Protein AF-A0A952LRN5-F1 (afdb_monomer_lite)

pLDDT: mean 82.98, std 15.27, range [41.19, 97.88]

Structure (mmCIF, N/CA/C/O backbone):
data_AF-A0A952LRN5-F1
#
_entry.id   AF-A0A952LRN5-F1
#
loop_
_atom_site.group_PDB
_atom_site.id
_atom_site.type_symbol
_atom_site.label_atom_id
_atom_site.label_alt_id
_atom_site.label_comp_id
_atom_site.label_asym_id
_atom_site.label_entity_id
_atom_site.label_seq_id
_atom_site.pdbx_PDB_ins_code
_atom_site.Cartn_x
_atom_site.Cartn_y
_atom_site.Cartn_z
_atom_site.occupancy
_atom_site.B_iso_or_equiv
_atom_site.auth_seq_id
_atom_site.auth_comp_id
_atom_site.auth_asym_id
_atom_site.auth_atom_id
_atom_site.pdbx_PDB_model_num
ATOM 1 N N . MET A 1 1 ? 15.613 3.495 7.295 1.00 56.62 1 MET A N 1
ATOM 2 C CA . MET A 1 1 ? 14.783 2.291 7.543 1.00 56.62 1 MET A CA 1
ATOM 3 C C . MET A 1 1 ? 15.255 1.238 6.560 1.00 56.62 1 MET A C 1
ATOM 5 O O . MET A 1 1 ? 15.095 1.467 5.373 1.00 56.62 1 MET A O 1
ATOM 9 N N . LYS A 1 2 ? 15.948 0.187 7.017 1.00 63.69 2 LYS A N 1
ATOM 10 C CA . LYS A 1 2 ? 16.528 -0.830 6.124 1.00 63.69 2 LYS A CA 1
ATOM 11 C C . LYS A 1 2 ? 15.509 -1.944 5.903 1.00 63.69 2 LYS A C 1
ATOM 13 O O . LYS A 1 2 ? 14.940 -2.430 6.879 1.00 63.69 2 LYS A O 1
ATOM 18 N N . PHE A 1 3 ? 15.281 -2.319 4.648 1.00 73.25 3 PHE A N 1
ATOM 19 C CA . PHE A 1 3 ? 14.396 -3.425 4.307 1.00 73.25 3 PHE A CA 1
ATOM 20 C C . PHE A 1 3 ? 15.153 -4.748 4.441 1.00 73.25 3 PHE A C 1
ATOM 22 O O . PHE A 1 3 ? 16.243 -4.929 3.905 1.00 73.25 3 PHE A O 1
ATOM 29 N N . ASP A 1 4 ? 14.605 -5.642 5.252 1.00 77.19 4 ASP A N 1
ATOM 30 C CA . ASP A 1 4 ? 15.291 -6.803 5.814 1.00 77.19 4 ASP A CA 1
ATOM 31 C C . ASP A 1 4 ? 14.814 -8.130 5.213 1.00 77.19 4 ASP A C 1
ATOM 33 O O . ASP A 1 4 ? 15.460 -9.162 5.403 1.00 77.19 4 ASP A O 1
ATOM 37 N N . ARG A 1 5 ? 13.723 -8.121 4.437 1.00 83.81 5 ARG A N 1
ATOM 38 C CA . ARG A 1 5 ? 13.218 -9.309 3.733 1.00 83.81 5 ARG A CA 1
ATOM 39 C C . ARG A 1 5 ? 12.916 -9.017 2.273 1.00 83.81 5 ARG A C 1
ATOM 41 O O . ARG A 1 5 ? 12.463 -7.931 1.928 1.00 83.81 5 ARG A O 1
ATOM 48 N N . TYR A 1 6 ? 13.141 -10.027 1.440 1.00 86.88 6 TYR A N 1
ATOM 49 C CA . TYR A 1 6 ? 12.903 -9.998 0.003 1.00 86.88 6 TYR A CA 1
ATOM 50 C C . TYR A 1 6 ? 12.176 -11.265 -0.437 1.00 86.88 6 TYR A C 1
ATOM 52 O O . TYR A 1 6 ? 12.443 -12.355 0.076 1.00 86.88 6 TYR A O 1
ATOM 60 N N . SER A 1 7 ? 11.272 -11.139 -1.401 1.00 87.06 7 SER A N 1
ATOM 61 C CA . SER A 1 7 ? 10.602 -12.262 -2.053 1.00 87.06 7 SER A CA 1
ATOM 62 C C . SER A 1 7 ? 10.310 -11.938 -3.517 1.00 87.06 7 SER A C 1
ATOM 64 O O . SER A 1 7 ? 9.938 -10.815 -3.847 1.00 87.06 7 SER A O 1
ATOM 66 N N . TRP A 1 8 ? 10.448 -12.937 -4.388 1.00 86.81 8 TRP A N 1
ATOM 67 C CA . TRP A 1 8 ? 9.950 -12.902 -5.763 1.00 86.81 8 TRP A CA 1
ATOM 68 C C . TRP A 1 8 ? 8.641 -13.686 -5.840 1.00 86.81 8 TRP A C 1
ATOM 70 O O . TRP A 1 8 ? 8.566 -14.802 -5.320 1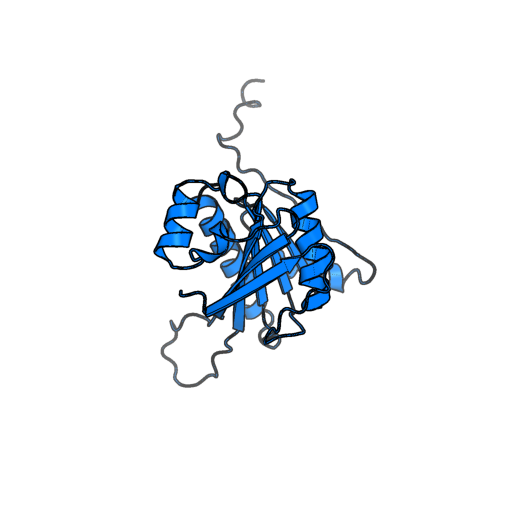.00 86.81 8 TRP A O 1
ATOM 80 N N . ILE A 1 9 ? 7.614 -13.119 -6.475 1.00 86.12 9 ILE A N 1
ATOM 81 C CA . ILE A 1 9 ? 6.297 -13.751 -6.596 1.00 86.12 9 ILE A CA 1
ATOM 82 C C . ILE A 1 9 ? 5.893 -13.780 -8.061 1.00 86.12 9 ILE A C 1
ATOM 84 O O . ILE A 1 9 ? 5.653 -12.738 -8.665 1.00 86.12 9 ILE A O 1
ATOM 88 N N . ASP A 1 10 ? 5.764 -14.983 -8.611 1.00 84.75 10 ASP A N 1
ATOM 89 C CA . ASP A 1 10 ? 5.237 -15.182 -9.957 1.00 84.75 10 ASP A CA 1
ATOM 90 C C . ASP A 1 10 ? 3.698 -15.114 -9.975 1.00 84.75 10 ASP A C 1
ATOM 92 O O . ASP A 1 10 ? 3.020 -15.542 -9.033 1.00 84.75 10 ASP A O 1
ATOM 96 N N . SER A 1 11 ? 3.133 -14.602 -11.068 1.00 78.56 11 SER A N 1
ATOM 97 C CA . SER A 1 11 ? 1.684 -14.488 -11.284 1.00 78.56 11 SER A CA 1
ATOM 98 C C . SER A 1 11 ? 0.952 -15.830 -11.198 1.00 78.56 11 SER A C 1
ATOM 100 O O . SER A 1 11 ? -0.188 -15.883 -10.727 1.00 78.56 11 SER A O 1
ATOM 102 N N . THR A 1 12 ? 1.614 -16.922 -11.572 1.00 76.56 12 THR A N 1
ATOM 103 C CA . THR A 1 12 ? 1.071 -18.287 -11.591 1.00 76.56 12 THR A CA 1
ATOM 104 C C . THR A 1 12 ? 1.269 -19.030 -10.270 1.00 76.56 12 THR A C 1
ATOM 106 O O . THR A 1 12 ? 0.471 -19.896 -9.916 1.00 76.56 12 THR A O 1
ATOM 109 N N . SER A 1 13 ? 2.275 -18.643 -9.485 1.00 67.81 13 SER A N 1
ATOM 110 C CA . SER A 1 13 ? 2.591 -19.281 -8.205 1.00 67.81 13 SER A CA 1
ATOM 111 C C . SER A 1 13 ? 1.606 -18.887 -7.101 1.00 67.81 13 SER A C 1
ATOM 113 O O . SER A 1 13 ? 1.091 -17.761 -7.060 1.00 67.81 13 SER A O 1
ATOM 115 N N . GLN A 1 14 ? 1.355 -19.796 -6.153 1.00 61.78 14 GLN A N 1
ATOM 116 C CA . GLN A 1 14 ? 0.736 -19.408 -4.884 1.00 61.78 14 GLN A CA 1
ATOM 117 C C . GLN A 1 14 ? 1.668 -18.453 -4.127 1.00 61.78 14 GLN A C 1
ATOM 119 O O . GLN A 1 14 ? 2.884 -18.633 -4.088 1.00 61.78 14 GLN A O 1
ATOM 124 N N . CYS A 1 15 ? 1.078 -17.412 -3.542 1.00 60.91 15 CYS A N 1
ATOM 125 C CA . CYS A 1 15 ? 1.785 -16.365 -2.813 1.00 60.91 15 CYS A CA 1
ATOM 126 C C . CYS A 1 15 ? 2.259 -16.893 -1.446 1.00 60.91 15 CYS A C 1
ATOM 128 O O . CYS A 1 15 ? 1.620 -16.657 -0.422 1.00 60.91 15 CYS A O 1
ATOM 130 N N . ASN A 1 16 ? 3.374 -17.624 -1.428 1.00 56.06 16 ASN A N 1
ATOM 131 C CA . ASN A 1 16 ? 3.986 -18.165 -0.211 1.00 56.06 16 ASN A CA 1
ATOM 132 C C . ASN A 1 16 ? 4.980 -17.173 0.403 1.00 56.06 16 ASN A C 1
ATOM 134 O O . ASN A 1 16 ? 6.129 -17.522 0.672 1.00 56.06 16 ASN A O 1
ATOM 138 N N . ILE A 1 17 ? 4.565 -15.923 0.625 1.00 61.47 17 ILE A N 1
ATOM 139 C CA . ILE A 1 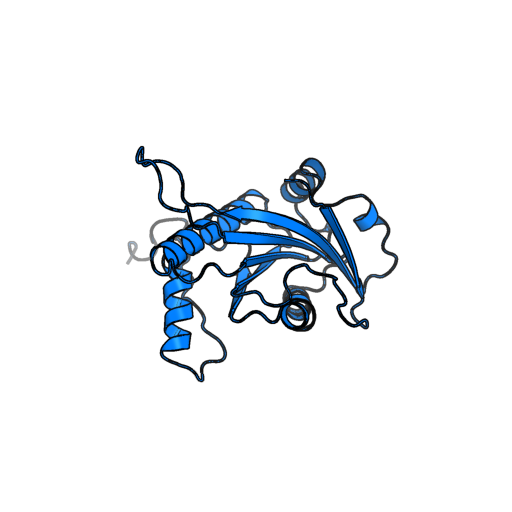17 ? 5.411 -15.009 1.394 1.00 61.47 17 ILE A CA 1
ATOM 140 C C . ILE A 1 17 ? 5.336 -15.449 2.859 1.00 61.47 17 ILE A C 1
ATOM 142 O O . ILE A 1 17 ? 4.282 -15.375 3.494 1.00 61.47 17 ILE A O 1
ATOM 146 N N . SER A 1 18 ? 6.448 -15.938 3.406 1.00 51.75 18 SER A N 1
ATOM 147 C CA . SER A 1 18 ? 6.560 -16.326 4.813 1.00 51.75 18 SER A CA 1
ATOM 148 C C . SER A 1 18 ? 6.544 -15.075 5.695 1.00 51.75 18 SER A C 1
ATOM 150 O O . SER A 1 18 ? 7.594 -14.531 6.058 1.00 51.75 18 SER A O 1
ATOM 152 N N . LEU A 1 19 ? 5.348 -14.565 5.993 1.00 53.09 19 LEU A N 1
ATOM 153 C CA . LEU A 1 19 ? 5.196 -13.298 6.700 1.00 53.09 19 LEU A CA 1
ATOM 154 C C . LEU A 1 19 ? 4.863 -13.483 8.172 1.00 53.09 19 LEU A C 1
ATOM 156 O O . LEU A 1 19 ? 4.106 -14.386 8.522 1.00 53.09 19 LEU A O 1
ATOM 160 N N . PRO A 1 20 ? 5.413 -12.623 9.051 1.00 53.62 20 PRO A N 1
ATOM 161 C CA . PRO A 1 20 ? 5.241 -12.757 10.494 1.00 53.62 20 PRO A CA 1
ATOM 162 C C . PRO A 1 20 ? 3.793 -12.509 10.942 1.00 53.62 20 PRO A C 1
ATOM 164 O O . PRO A 1 20 ? 3.456 -12.806 12.081 1.00 53.62 20 PRO A O 1
ATOM 167 N N . VAL A 1 21 ? 2.932 -11.984 10.061 1.00 57.06 21 VAL A N 1
ATOM 168 C CA . VAL A 1 21 ? 1.529 -11.685 10.351 1.00 57.06 21 VAL A CA 1
ATOM 169 C C . VAL A 1 21 ? 0.648 -12.195 9.210 1.00 57.06 21 VAL A C 1
ATOM 171 O O . VAL A 1 21 ? 0.627 -11.622 8.118 1.00 57.06 21 VAL A O 1
ATOM 174 N N . ARG A 1 22 ? -0.093 -13.274 9.482 1.00 59.34 22 ARG A N 1
ATOM 175 C CA . ARG A 1 22 ? -1.090 -13.857 8.566 1.00 59.34 22 ARG A CA 1
ATOM 176 C C . ARG A 1 22 ? -2.416 -13.089 8.536 1.00 59.34 22 ARG A C 1
ATOM 178 O O . ARG A 1 22 ? -3.225 -13.343 7.657 1.00 59.34 22 ARG A O 1
ATOM 185 N N . THR A 1 23 ? -2.639 -12.182 9.489 1.00 69.56 23 THR A N 1
ATOM 186 C CA . THR A 1 23 ? -3.893 -11.431 9.644 1.00 69.56 23 THR A CA 1
ATOM 187 C C . THR A 1 23 ? -3.606 -9.966 9.973 1.00 69.56 23 THR A C 1
ATOM 189 O O . THR A 1 23 ? -3.220 -9.646 11.100 1.00 69.56 23 THR A O 1
ATOM 192 N N . ALA A 1 24 ? -3.772 -9.075 8.998 1.00 67.88 24 ALA A N 1
ATOM 193 C CA . ALA A 1 24 ? -3.730 -7.626 9.219 1.00 67.88 24 ALA A CA 1
ATOM 194 C C . ALA A 1 24 ? -5.141 -7.070 9.473 1.00 67.88 24 ALA A C 1
ATOM 196 O O . ALA A 1 24 ? -6.130 -7.604 8.980 1.00 67.88 24 ALA A O 1
ATOM 197 N N . ALA A 1 25 ? -5.266 -5.970 10.214 1.00 84.19 25 ALA A N 1
ATOM 198 C CA . ALA A 1 25 ? -6.563 -5.290 10.317 1.00 84.19 25 ALA A CA 1
ATOM 199 C C . ALA A 1 25 ? -6.869 -4.480 9.068 1.00 84.19 25 ALA A C 1
ATOM 201 O O . ALA A 1 25 ? -7.975 -4.513 8.534 1.00 84.19 25 ALA A O 1
ATOM 202 N N . MET A 1 26 ? -5.860 -3.734 8.633 1.00 92.69 26 MET A N 1
ATOM 203 C CA . MET A 1 26 ? -5.954 -2.805 7.527 1.00 92.69 26 MET A CA 1
ATOM 204 C C . MET A 1 26 ? -4.737 -2.973 6.644 1.00 92.69 26 MET A C 1
ATOM 206 O O . MET A 1 26 ? -3.610 -3.141 7.127 1.00 92.69 26 MET A O 1
ATOM 210 N N . MET A 1 27 ? -4.984 -2.889 5.349 1.00 95.38 27 MET A N 1
ATOM 211 C CA . MET A 1 27 ? -3.959 -2.987 4.336 1.00 95.38 27 MET A CA 1
ATOM 212 C C . MET A 1 27 ? -4.175 -1.895 3.297 1.00 95.38 27 MET A C 1
ATOM 214 O O . MET A 1 27 ? -5.283 -1.730 2.794 1.00 95.38 27 MET A O 1
ATOM 218 N N . PHE A 1 28 ? -3.127 -1.138 3.002 1.00 97.50 28 PHE A N 1
ATOM 219 C CA . PHE A 1 28 ? -3.168 -0.011 2.077 1.00 97.50 28 PHE A CA 1
ATOM 220 C C . PHE A 1 28 ? -2.464 -0.392 0.780 1.00 97.50 28 PHE A C 1
ATOM 222 O O . PHE A 1 28 ? -1.318 -0.826 0.818 1.00 97.50 28 PHE A O 1
ATOM 229 N N . CYS A 1 29 ? -3.138 -0.216 -0.349 1.00 97.88 29 CYS A N 1
ATOM 230 C CA . CYS A 1 29 ? -2.585 -0.291 -1.691 1.00 97.88 29 CYS A CA 1
ATOM 231 C C . CYS A 1 29 ? -2.289 1.128 -2.162 1.00 97.88 29 CYS A C 1
ATOM 233 O O . CYS A 1 29 ? -3.218 1.871 -2.476 1.00 97.88 29 CYS A O 1
ATOM 235 N N . ILE A 1 30 ? -1.011 1.489 -2.208 1.00 97.88 30 ILE A N 1
ATOM 236 C CA . ILE A 1 30 ? -0.539 2.778 -2.706 1.00 97.88 30 ILE A CA 1
ATOM 237 C C . ILE A 1 30 ? 0.089 2.533 -4.071 1.00 97.88 30 ILE A C 1
ATOM 239 O O . ILE A 1 30 ? 1.151 1.920 -4.155 1.00 97.88 30 ILE A O 1
ATOM 243 N N . THR A 1 31 ? -0.574 2.952 -5.147 1.00 95.88 31 THR A N 1
ATOM 244 C CA . THR A 1 31 ? -0.036 2.778 -6.504 1.00 95.88 31 THR A CA 1
ATOM 245 C C . THR A 1 31 ? 0.877 3.940 -6.867 1.00 95.88 31 THR A C 1
ATOM 247 O O . THR A 1 31 ? 0.501 5.098 -6.680 1.00 95.88 31 THR A O 1
ATOM 250 N N . LEU A 1 32 ? 2.056 3.622 -7.394 1.00 95.56 32 LEU A N 1
ATOM 251 C CA . LEU A 1 32 ? 3.092 4.570 -7.785 1.00 95.56 32 LEU A CA 1
ATOM 252 C C . LEU A 1 32 ? 3.590 4.218 -9.188 1.00 95.56 32 LEU A C 1
ATOM 254 O O . LEU A 1 32 ? 3.956 3.071 -9.442 1.00 95.56 32 LEU A O 1
ATOM 258 N N . TYR A 1 33 ? 3.620 5.188 -10.092 1.00 93.88 33 TYR A N 1
ATOM 259 C CA . TYR A 1 33 ? 4.083 5.017 -11.465 1.00 93.88 33 TYR A CA 1
ATOM 260 C C . TYR A 1 33 ? 5.199 6.000 -11.808 1.00 93.88 33 TYR A C 1
ATOM 262 O O . TYR A 1 33 ? 6.343 5.586 -11.963 1.00 93.88 33 TYR A O 1
ATOM 270 N N . SER A 1 34 ? 4.872 7.286 -11.902 1.00 95.19 34 SER A N 1
ATOM 271 C CA . SER A 1 34 ? 5.797 8.351 -12.308 1.00 95.19 34 SER A CA 1
ATOM 272 C C . SER A 1 34 ? 5.716 9.577 -11.399 1.00 95.19 34 SER A C 1
ATOM 274 O O . SER A 1 34 ? 6.302 10.610 -11.706 1.00 95.19 34 SER A O 1
ATOM 276 N N . GLU A 1 35 ? 4.946 9.493 -10.315 1.00 96.06 35 GLU A N 1
ATOM 277 C CA . GLU A 1 35 ? 4.808 10.546 -9.322 1.00 96.06 35 GLU A CA 1
ATOM 278 C C . GLU A 1 35 ? 6.113 10.744 -8.544 1.00 96.06 35 GLU A C 1
ATOM 280 O O . GLU A 1 35 ? 6.906 9.819 -8.357 1.00 96.06 35 GLU A O 1
ATOM 285 N N . GLU A 1 36 ? 6.315 11.966 -8.055 1.00 95.75 36 GLU A N 1
ATOM 286 C CA . GLU A 1 36 ? 7.505 12.320 -7.291 1.00 95.75 36 GLU A CA 1
ATOM 287 C C . GLU A 1 36 ? 7.450 11.812 -5.847 1.00 95.75 36 GLU A C 1
ATOM 289 O O . GLU A 1 36 ? 6.382 11.650 -5.244 1.00 95.75 36 GLU A O 1
ATOM 294 N N . TYR A 1 37 ? 8.629 11.638 -5.242 1.00 94.44 37 TYR A N 1
ATOM 295 C CA . TYR A 1 37 ? 8.749 11.218 -3.847 1.00 94.44 37 TYR A CA 1
ATOM 296 C C . TYR A 1 37 ? 8.017 12.167 -2.888 1.00 94.44 37 TYR A C 1
ATOM 298 O O . TYR A 1 37 ? 7.472 11.725 -1.881 1.00 94.44 37 TYR A O 1
ATOM 306 N N . THR A 1 38 ? 7.954 13.464 -3.197 1.00 94.81 38 THR A N 1
ATOM 307 C CA . THR A 1 38 ? 7.215 14.448 -2.392 1.00 94.81 38 THR A CA 1
ATOM 308 C C . THR A 1 38 ? 5.727 14.109 -2.298 1.00 94.81 38 THR A C 1
ATOM 310 O O . THR A 1 38 ? 5.170 14.147 -1.201 1.00 94.81 38 THR A O 1
ATOM 313 N N . SER A 1 39 ? 5.102 13.701 -3.406 1.00 95.88 39 SER A N 1
ATOM 314 C CA . SER A 1 39 ? 3.705 13.256 -3.452 1.00 95.88 39 SER A CA 1
ATOM 315 C C . SER A 1 39 ? 3.501 11.955 -2.678 1.00 95.88 39 SER A C 1
ATOM 317 O O . SER A 1 39 ? 2.569 11.860 -1.879 1.00 95.88 39 SER A O 1
ATOM 319 N N . LEU A 1 40 ? 4.399 10.978 -2.847 1.00 95.44 40 LEU A N 1
ATOM 320 C CA . LEU A 1 40 ? 4.365 9.725 -2.085 1.00 95.44 40 LEU A CA 1
ATOM 321 C C . LEU A 1 40 ? 4.483 9.982 -0.580 1.00 95.44 40 LEU A C 1
ATOM 323 O O . LEU A 1 40 ? 3.686 9.476 0.209 1.00 95.44 40 LEU A O 1
ATOM 327 N N . ASN A 1 41 ? 5.455 10.795 -0.178 1.00 94.62 41 ASN A N 1
ATOM 328 C CA . ASN A 1 41 ? 5.701 11.133 1.215 1.00 94.62 41 ASN A CA 1
ATOM 329 C C . ASN A 1 41 ? 4.510 11.879 1.831 1.00 94.62 41 ASN A C 1
ATOM 331 O O . ASN A 1 41 ? 4.107 11.560 2.946 1.00 94.62 41 ASN A O 1
ATOM 335 N N . ALA A 1 42 ? 3.900 12.819 1.103 1.00 95.38 42 ALA A N 1
ATOM 336 C CA . ALA A 1 42 ? 2.703 13.519 1.562 1.00 95.38 42 ALA A CA 1
ATOM 337 C C . ALA A 1 42 ? 1.522 12.554 1.783 1.00 95.38 42 ALA A C 1
ATOM 339 O O . ALA A 1 42 ? 0.880 12.595 2.836 1.00 95.38 42 ALA A O 1
ATOM 340 N N . THR A 1 43 ? 1.291 11.616 0.857 1.00 97.06 43 THR A N 1
ATOM 341 C CA . THR A 1 43 ? 0.287 10.555 1.026 1.00 97.06 43 THR A CA 1
ATOM 342 C C . THR A 1 43 ? 0.578 9.699 2.260 1.00 97.06 43 THR A C 1
ATOM 344 O O . THR A 1 43 ? -0.307 9.533 3.102 1.00 97.06 43 THR A O 1
ATOM 347 N N . LEU A 1 44 ? 1.814 9.220 2.436 1.00 95.06 44 LEU A N 1
ATOM 348 C CA . LEU A 1 44 ? 2.213 8.412 3.598 1.00 95.06 44 LEU A CA 1
ATOM 349 C C . LEU A 1 44 ? 2.036 9.159 4.928 1.00 95.06 44 LEU A C 1
ATOM 351 O O . LEU A 1 44 ? 1.565 8.571 5.904 1.00 95.06 44 LEU A O 1
ATOM 355 N N . LEU A 1 45 ? 2.371 10.451 4.971 1.00 94.38 45 LEU A N 1
ATOM 356 C CA . LEU A 1 45 ? 2.156 11.296 6.146 1.00 94.38 45 LEU A CA 1
ATOM 357 C C . LEU A 1 45 ? 0.665 11.452 6.463 1.00 94.38 45 LEU A C 1
ATOM 359 O O . LEU A 1 45 ? 0.278 11.263 7.613 1.00 94.38 45 LEU A O 1
ATOM 363 N N . SER A 1 46 ? -0.184 11.688 5.460 1.00 96.75 46 SER A N 1
ATOM 364 C CA . SER A 1 46 ? -1.634 11.791 5.677 1.00 96.75 46 SER A CA 1
ATOM 365 C C . SER A 1 46 ? -2.262 10.471 6.157 1.00 96.75 46 SER A C 1
ATOM 367 O O . SER A 1 46 ? -3.134 10.473 7.027 1.00 96.75 46 SER A O 1
ATOM 369 N N . ILE A 1 47 ? -1.768 9.323 5.666 1.00 95.81 47 ILE A N 1
ATOM 370 C CA . ILE A 1 47 ? -2.165 7.995 6.157 1.00 95.81 47 ILE A CA 1
ATOM 371 C C . ILE A 1 47 ? -1.761 7.843 7.625 1.00 95.81 47 ILE A C 1
ATOM 373 O O . ILE A 1 47 ? -2.582 7.426 8.441 1.00 95.81 47 ILE A O 1
ATOM 377 N N . LYS A 1 48 ? -0.525 8.211 7.984 1.00 92.56 48 LYS A N 1
ATOM 378 C CA . LYS A 1 48 ? -0.046 8.196 9.374 1.00 92.56 48 LYS A CA 1
ATOM 379 C C . LYS A 1 48 ? -0.938 9.053 10.279 1.00 92.56 48 LYS A C 1
ATOM 381 O O . LYS A 1 48 ? -1.312 8.598 11.359 1.00 92.56 48 LYS A O 1
ATOM 386 N N . ASP A 1 49 ? -1.311 10.251 9.843 1.00 92.88 49 ASP A N 1
ATOM 387 C CA . ASP A 1 49 ? -2.150 11.161 10.628 1.00 92.88 49 ASP A CA 1
ATOM 388 C C . ASP A 1 49 ? -3.581 10.627 10.790 1.00 92.88 49 ASP A C 1
ATOM 390 O O . ASP A 1 49 ? -4.153 10.699 11.883 1.00 92.88 49 ASP A O 1
ATOM 394 N N . SER A 1 50 ? -4.145 10.006 9.750 1.00 94.38 50 SER A N 1
ATOM 395 C CA . SER A 1 50 ? -5.454 9.356 9.859 1.00 94.38 50 SER A CA 1
ATOM 396 C C . SER A 1 50 ? -5.421 8.098 10.733 1.00 94.38 50 SER A C 1
ATOM 398 O O . SER A 1 50 ? -6.339 7.878 11.526 1.00 94.38 50 SER A O 1
ATOM 400 N N . LEU A 1 51 ? -4.344 7.303 10.676 1.00 92.50 51 LEU A N 1
ATOM 401 C CA . LEU A 1 51 ? -4.131 6.175 11.590 1.00 92.50 51 LEU A CA 1
ATOM 402 C C . LEU A 1 51 ? -4.038 6.659 13.039 1.00 92.50 51 LEU A C 1
ATOM 404 O O . LEU A 1 51 ? -4.707 6.096 13.905 1.00 92.50 51 LEU A O 1
ATOM 408 N N . LYS A 1 52 ? -3.278 7.732 13.303 1.00 90.19 52 LYS A N 1
ATOM 409 C CA . LYS A 1 52 ? -3.190 8.357 14.631 1.00 90.19 52 LYS A CA 1
ATOM 410 C C . LYS A 1 52 ? -4.585 8.699 15.154 1.00 90.19 52 LYS A C 1
ATOM 412 O O . LYS A 1 52 ? -4.977 8.213 16.209 1.00 90.19 52 LYS A O 1
ATOM 417 N N . ALA A 1 53 ? -5.369 9.444 14.376 1.00 91.44 53 ALA A N 1
ATOM 418 C CA . ALA A 1 53 ? -6.731 9.818 14.750 1.00 91.44 53 ALA A CA 1
ATOM 419 C C . ALA A 1 53 ? -7.652 8.603 14.982 1.00 91.44 53 ALA A C 1
ATOM 421 O O . ALA A 1 53 ? -8.450 8.606 15.924 1.00 91.44 53 ALA A O 1
ATOM 422 N N . TYR A 1 54 ? -7.532 7.554 14.161 1.00 91.31 54 TYR A N 1
ATOM 423 C CA . TYR A 1 54 ? -8.287 6.313 14.329 1.00 91.31 54 TYR A CA 1
ATOM 424 C C . TYR A 1 54 ? -7.951 5.610 15.649 1.00 91.31 54 TYR A C 1
ATOM 426 O O . TYR A 1 54 ? -8.856 5.275 16.418 1.00 91.31 54 TYR A O 1
ATOM 434 N N . PHE A 1 55 ? -6.668 5.401 15.945 1.00 88.06 55 PHE A N 1
ATOM 435 C CA . PHE A 1 55 ? -6.244 4.653 17.130 1.00 88.06 55 PHE A CA 1
ATOM 436 C C . PHE A 1 55 ? -6.415 5.432 18.430 1.00 88.06 55 PHE A C 1
ATOM 438 O O . PHE A 1 55 ? -6.773 4.827 19.438 1.00 88.06 55 PHE A O 1
ATOM 445 N N . THR A 1 56 ? -6.292 6.762 18.412 1.00 86.88 56 THR A N 1
ATOM 446 C CA . THR A 1 56 ? -6.619 7.590 19.581 1.00 86.88 56 THR A CA 1
ATOM 447 C C . THR A 1 56 ? -8.080 7.392 20.015 1.00 86.88 56 THR A C 1
ATOM 449 O O . THR A 1 56 ? -8.360 7.350 21.213 1.00 86.88 56 THR A O 1
ATOM 452 N N . LYS A 1 57 ? -9.008 7.196 19.064 1.00 85.88 57 LYS A N 1
ATOM 453 C CA . LYS A 1 57 ? -10.426 6.884 19.341 1.00 85.88 57 LYS A CA 1
ATOM 454 C C . LYS A 1 57 ? -10.688 5.401 19.636 1.00 85.88 57 LYS A C 1
ATOM 456 O O . LYS A 1 57 ? -11.690 5.077 20.262 1.00 85.88 57 LYS A O 1
ATOM 461 N N . ASN A 1 58 ? -9.813 4.500 19.187 1.00 83.12 58 ASN A N 1
ATOM 462 C CA . ASN A 1 58 ? -10.001 3.046 19.248 1.00 83.12 58 ASN A CA 1
ATOM 463 C C . ASN A 1 58 ? -8.815 2.342 19.940 1.00 83.12 58 ASN A C 1
ATOM 465 O O . ASN A 1 58 ? -8.300 1.350 19.425 1.00 83.12 58 ASN A O 1
ATOM 469 N N . LYS A 1 59 ? -8.382 2.832 21.111 1.00 72.62 59 LYS A N 1
ATOM 470 C CA . LYS A 1 59 ? -7.150 2.383 21.803 1.00 72.62 59 LYS A CA 1
ATOM 471 C C . LYS A 1 59 ? -7.064 0.873 22.075 1.00 72.62 59 LYS A C 1
ATOM 473 O O . LYS A 1 59 ? -5.968 0.337 22.185 1.00 72.62 59 LYS A O 1
ATOM 478 N N . ALA A 1 60 ? -8.201 0.180 22.156 1.00 66.75 60 ALA A N 1
ATOM 479 C CA . ALA A 1 60 ? -8.258 -1.271 22.351 1.00 66.75 60 ALA A CA 1
ATOM 480 C C . ALA A 1 60 ? -7.862 -2.090 21.101 1.00 66.75 60 ALA A C 1
ATOM 482 O O . ALA A 1 60 ? -7.614 -3.290 21.202 1.00 66.75 60 ALA A O 1
ATOM 483 N N . LEU A 1 61 ? -7.808 -1.475 19.914 1.00 70.19 61 LEU A N 1
ATOM 484 C CA . LEU A 1 61 ? -7.537 -2.152 18.645 1.00 70.19 61 LEU A CA 1
ATOM 485 C C . LEU A 1 61 ? -6.075 -1.952 18.223 1.00 70.19 61 LEU A C 1
ATOM 487 O O . LEU A 1 61 ? -5.798 -1.199 17.302 1.00 70.19 61 LEU A O 1
ATOM 491 N N . LEU A 1 62 ? -5.125 -2.647 18.853 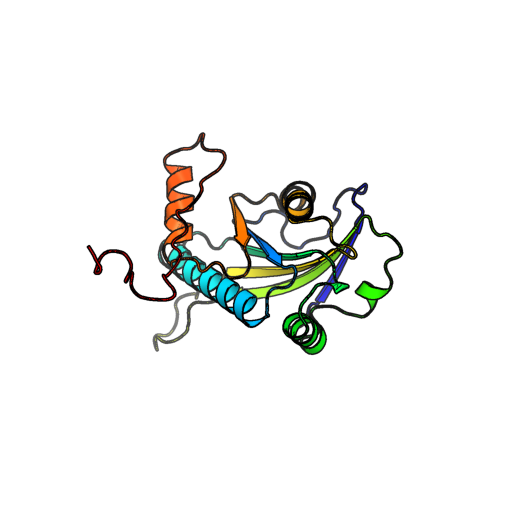1.00 71.44 62 LEU A N 1
ATOM 492 C CA . LEU A 1 62 ? -3.691 -2.586 18.493 1.00 71.44 62 LEU A CA 1
ATOM 493 C C . LEU A 1 62 ? -3.309 -3.609 17.427 1.00 71.44 62 LEU A C 1
ATOM 495 O O . LEU A 1 62 ? -2.379 -4.402 17.579 1.00 71.44 62 LEU A O 1
ATOM 499 N N . GLN A 1 63 ? -4.075 -3.628 16.345 1.00 80.00 63 GLN A N 1
ATOM 500 C CA . GLN A 1 63 ? -3.869 -4.598 15.283 1.00 80.00 63 GLN A CA 1
ATOM 501 C C . GLN A 1 63 ? -2.804 -4.115 14.285 1.00 80.00 63 GLN A C 1
ATOM 503 O O . GLN A 1 63 ? -2.696 -2.915 14.025 1.00 80.00 63 GLN A O 1
ATOM 508 N N . PRO A 1 64 ? -2.014 -5.036 13.707 1.00 86.25 64 PRO A N 1
ATOM 509 C CA . PRO A 1 64 ? -0.971 -4.680 12.757 1.00 86.25 64 PRO A CA 1
ATOM 510 C C . PRO A 1 64 ? -1.558 -4.070 11.479 1.00 86.25 64 PRO A C 1
ATOM 512 O O . PRO A 1 64 ? -2.571 -4.540 10.947 1.00 86.25 64 PRO A O 1
ATOM 515 N N . ILE A 1 65 ? -0.871 -3.042 10.985 1.00 91.56 65 ILE A N 1
ATOM 516 C CA . ILE A 1 65 ? -1.183 -2.329 9.745 1.00 91.56 65 ILE A CA 1
ATOM 517 C C . ILE A 1 65 ? -0.158 -2.706 8.687 1.00 91.56 65 ILE A C 1
ATOM 519 O O . ILE A 1 65 ? 1.025 -2.874 8.992 1.00 91.56 65 ILE A O 1
ATOM 523 N N . LYS A 1 66 ? -0.605 -2.828 7.438 1.00 92.88 66 LYS A N 1
ATOM 524 C CA . LYS A 1 66 ? 0.274 -3.106 6.306 1.00 92.88 66 LYS A CA 1
ATOM 525 C C . LYS A 1 66 ? 0.150 -2.034 5.223 1.00 92.88 66 LYS A C 1
ATOM 527 O O . LYS A 1 66 ? -0.949 -1.730 4.772 1.00 92.88 66 LYS A O 1
ATOM 532 N N . LEU A 1 67 ? 1.280 -1.461 4.824 1.00 95.06 67 LEU A N 1
ATOM 533 C CA . LEU A 1 67 ? 1.396 -0.473 3.755 1.00 95.06 67 LEU A CA 1
ATOM 534 C C . LEU A 1 67 ? 2.074 -1.134 2.555 1.00 95.06 67 LEU A C 1
ATOM 536 O O . LEU A 1 67 ? 3.243 -1.490 2.644 1.00 95.06 67 LEU A O 1
ATOM 540 N N . CYS A 1 68 ? 1.356 -1.298 1.449 1.00 95.94 68 CYS A N 1
ATOM 541 C CA . CYS A 1 68 ? 1.870 -1.862 0.205 1.00 95.94 68 CYS A CA 1
ATOM 542 C C . CYS A 1 68 ? 2.020 -0.742 -0.820 1.00 95.94 68 CYS A C 1
ATOM 544 O O . CYS A 1 68 ? 1.025 -0.253 -1.352 1.00 95.94 68 CYS A O 1
ATOM 546 N N . ILE A 1 69 ? 3.256 -0.342 -1.100 1.00 96.56 69 ILE A N 1
ATOM 547 C CA . ILE A 1 69 ? 3.581 0.641 -2.134 1.00 96.56 69 ILE A CA 1
ATOM 548 C C . ILE A 1 69 ? 3.940 -0.142 -3.395 1.00 96.56 69 ILE A C 1
ATOM 550 O O . ILE A 1 69 ? 4.977 -0.801 -3.440 1.00 96.56 69 ILE A O 1
ATOM 554 N N . ILE A 1 70 ? 3.058 -0.118 -4.392 1.00 96.44 70 ILE A N 1
ATOM 555 C CA . ILE A 1 70 ? 3.203 -0.861 -5.645 1.00 96.44 70 ILE A CA 1
ATOM 556 C C . ILE A 1 70 ? 3.724 0.075 -6.729 1.00 96.44 70 ILE A C 1
ATOM 558 O O . ILE A 1 70 ? 2.992 0.926 -7.231 1.00 96.44 70 ILE A O 1
ATOM 562 N N . CYS A 1 71 ? 4.981 -0.126 -7.103 1.00 94.94 71 CYS A N 1
ATOM 563 C CA . CYS A 1 71 ? 5.671 0.542 -8.192 1.00 94.94 71 CYS A CA 1
ATOM 564 C C . CYS A 1 71 ? 5.373 -0.162 -9.525 1.00 94.94 71 CYS A C 1
ATOM 566 O O . CYS A 1 71 ? 5.823 -1.288 -9.756 1.00 94.94 71 CYS A O 1
ATOM 568 N N . ASP A 1 72 ? 4.622 0.496 -10.406 1.00 93.50 72 ASP A N 1
ATOM 569 C CA . ASP A 1 72 ? 4.125 -0.043 -11.675 1.00 93.50 72 ASP A CA 1
ATOM 570 C C . ASP A 1 72 ? 5.135 0.114 -12.826 1.00 93.50 72 ASP A C 1
ATOM 572 O O . ASP A 1 72 ? 4.960 0.907 -13.747 1.00 93.50 72 ASP A O 1
ATOM 576 N N . GLY A 1 73 ? 6.219 -0.657 -12.779 1.00 91.25 73 GLY A N 1
ATOM 57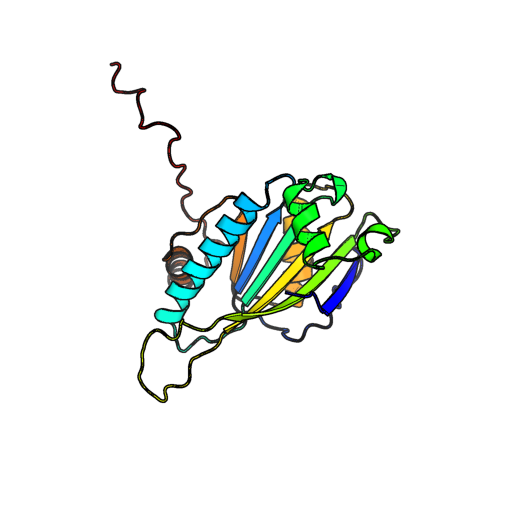7 C CA . GLY A 1 73 ? 7.293 -0.592 -13.769 1.00 91.25 73 GLY A CA 1
ATOM 578 C C . GLY A 1 73 ? 8.484 0.212 -13.261 1.00 91.25 73 GLY A C 1
ATOM 579 O O . GLY A 1 73 ? 8.463 1.441 -13.239 1.00 91.25 73 GLY A O 1
ATOM 580 N N . LEU A 1 74 ? 9.566 -0.491 -12.921 1.00 88.44 74 LEU A N 1
ATOM 581 C CA . LEU A 1 74 ? 10.794 0.086 -12.355 1.00 88.44 74 LEU A CA 1
ATOM 582 C C . LEU A 1 74 ? 11.358 1.253 -13.183 1.00 88.44 74 LEU A C 1
ATOM 584 O O . LEU A 1 74 ? 11.771 2.280 -12.644 1.00 88.44 74 LEU A O 1
ATOM 588 N N . GLN A 1 75 ? 11.347 1.110 -14.506 1.00 87.69 75 GLN A N 1
ATOM 589 C CA . GLN A 1 75 ? 11.877 2.107 -15.436 1.00 87.69 75 GLN A CA 1
ATOM 590 C C . GLN A 1 75 ? 11.120 3.444 -15.398 1.00 87.69 75 GLN A C 1
ATOM 592 O O . GLN A 1 75 ? 11.739 4.483 -15.623 1.00 87.69 75 GLN A O 1
ATOM 597 N N . HIS A 1 76 ? 9.829 3.431 -15.056 1.00 91.25 76 HIS A N 1
ATOM 598 C CA . HIS A 1 76 ? 8.965 4.613 -15.082 1.00 91.25 76 HIS A CA 1
ATOM 599 C C . HIS A 1 76 ? 8.956 5.406 -13.776 1.00 91.25 76 HIS A C 1
ATOM 601 O O . HIS A 1 76 ? 8.520 6.555 -13.788 1.00 91.25 76 HIS A O 1
ATOM 607 N N . LEU A 1 77 ? 9.492 4.834 -12.691 1.00 91.69 77 LEU A N 1
ATOM 608 C CA . LEU A 1 77 ? 9.645 5.558 -11.433 1.00 91.69 77 LEU A CA 1
ATOM 609 C C . LEU A 1 77 ? 10.455 6.837 -11.647 1.00 91.69 77 LEU A C 1
ATOM 611 O O . LEU A 1 77 ? 11.479 6.825 -12.348 1.00 91.69 77 LEU A O 1
ATOM 615 N N . SER A 1 78 ? 10.008 7.921 -11.013 1.00 94.25 78 SER A N 1
ATOM 616 C CA . SER A 1 78 ? 10.706 9.199 -11.079 1.00 94.25 78 SER A CA 1
ATOM 617 C C . SER A 1 78 ? 12.112 9.087 -10.486 1.00 94.25 78 SER A C 1
ATOM 619 O O . SER A 1 78 ? 12.407 8.201 -9.671 1.00 94.25 78 SER A O 1
ATOM 621 N N . THR A 1 79 ? 12.999 9.995 -10.890 1.00 93.56 79 THR A N 1
ATOM 622 C CA . THR A 1 79 ? 14.368 10.039 -10.366 1.00 93.56 79 THR A CA 1
ATOM 623 C C . THR A 1 79 ? 14.368 10.217 -8.850 1.00 93.56 79 THR A C 1
ATOM 625 O O . THR A 1 79 ? 15.081 9.486 -8.170 1.00 93.56 79 THR A O 1
ATOM 628 N N . SER A 1 80 ? 13.509 11.086 -8.302 1.00 93.50 80 SER A N 1
ATOM 629 C CA . SER A 1 80 ? 13.455 11.323 -6.852 1.00 93.50 80 SER A CA 1
ATOM 630 C C . SER A 1 80 ? 13.024 10.081 -6.067 1.00 93.50 80 SER A C 1
ATOM 632 O O . SER A 1 80 ? 13.567 9.796 -4.999 1.00 93.50 80 SER A O 1
ATOM 634 N N . VAL A 1 81 ? 12.086 9.296 -6.608 1.00 92.38 81 VAL A N 1
ATOM 635 C CA . VAL A 1 81 ? 11.673 8.021 -6.014 1.00 92.38 81 VAL A CA 1
ATOM 636 C C . VAL A 1 81 ? 12.815 7.015 -6.080 1.00 92.38 81 VAL A C 1
ATOM 638 O O . VAL A 1 81 ? 13.139 6.408 -5.062 1.00 92.38 81 VAL A O 1
ATOM 641 N N . LYS A 1 82 ? 13.453 6.846 -7.244 1.00 90.25 82 LYS A N 1
ATOM 642 C CA . LYS A 1 82 ? 14.590 5.926 -7.407 1.00 90.25 82 LYS A CA 1
ATOM 643 C C . LYS A 1 82 ? 15.713 6.274 -6.435 1.00 90.25 82 LYS A C 1
ATOM 645 O O . LYS A 1 82 ? 16.137 5.408 -5.674 1.00 90.25 82 LYS A O 1
ATOM 650 N N . GLU A 1 83 ? 16.143 7.532 -6.403 1.00 89.00 83 GLU A N 1
ATOM 651 C CA . GLU A 1 83 ? 17.175 8.015 -5.485 1.00 89.00 83 GLU A CA 1
ATOM 652 C C . GLU A 1 83 ? 16.818 7.704 -4.035 1.00 89.00 83 GLU A C 1
ATOM 654 O O . GLU A 1 83 ? 17.639 7.140 -3.316 1.00 89.00 83 GLU A O 1
ATOM 659 N N . HIS A 1 84 ? 15.582 7.985 -3.614 1.00 87.81 84 HIS A N 1
ATOM 660 C CA . HIS A 1 84 ? 15.158 7.699 -2.250 1.00 87.81 84 HIS A CA 1
ATOM 661 C C . HIS A 1 84 ? 15.177 6.196 -1.941 1.00 87.81 84 HIS A C 1
ATOM 663 O O . HIS A 1 84 ? 15.736 5.780 -0.928 1.00 87.81 84 HIS A O 1
ATOM 669 N N . ILE A 1 85 ? 14.601 5.371 -2.817 1.00 86.19 85 ILE A N 1
ATOM 670 C CA . ILE A 1 85 ? 14.486 3.924 -2.618 1.00 86.19 85 ILE A CA 1
ATOM 671 C C . ILE A 1 85 ? 15.877 3.257 -2.607 1.00 86.19 85 ILE A C 1
ATOM 673 O O . ILE A 1 85 ? 16.141 2.429 -1.732 1.00 86.19 85 ILE A O 1
ATOM 677 N N . TYR A 1 86 ? 16.791 3.630 -3.509 1.00 83.81 86 TYR A N 1
ATOM 678 C CA . TYR A 1 86 ? 18.155 3.086 -3.535 1.00 83.81 86 TYR A CA 1
ATOM 679 C C . TYR A 1 86 ? 19.014 3.618 -2.377 1.00 83.81 86 TYR A C 1
ATOM 681 O O . TYR A 1 86 ? 19.664 2.830 -1.689 1.00 83.81 86 TYR A O 1
ATOM 689 N N . HIS A 1 87 ? 18.982 4.927 -2.098 1.00 83.50 87 HIS A N 1
ATOM 690 C CA . HIS A 1 87 ? 19.764 5.533 -1.012 1.00 83.50 87 HIS A CA 1
ATOM 691 C C . HIS A 1 87 ? 19.350 4.990 0.360 1.00 83.50 87 HIS A C 1
ATOM 693 O O . HIS A 1 87 ? 20.190 4.733 1.220 1.00 83.50 87 HIS A O 1
ATOM 699 N N . GLN A 1 88 ? 18.050 4.785 0.581 1.00 79.00 88 GLN A N 1
ATOM 700 C CA . GLN A 1 88 ? 17.541 4.213 1.827 1.00 79.00 88 GLN A CA 1
ATOM 701 C C . GLN A 1 88 ? 17.658 2.683 1.888 1.00 79.00 88 GLN A C 1
ATOM 703 O O . GLN A 1 88 ? 17.267 2.094 2.899 1.00 79.00 88 GLN A O 1
ATOM 708 N N . GLN A 1 89 ? 18.191 2.040 0.841 1.00 80.19 89 GLN A N 1
ATOM 709 C CA . GLN A 1 89 ? 18.287 0.582 0.716 1.00 80.19 89 GLN A CA 1
ATOM 710 C C . GLN A 1 89 ? 16.926 -0.106 0.909 1.00 80.19 89 GLN A C 1
ATOM 712 O O . GLN A 1 89 ? 16.802 -1.102 1.627 1.00 80.19 89 GLN A O 1
ATOM 717 N N . TRP A 1 90 ? 15.879 0.471 0.317 1.00 79.31 90 TRP A N 1
ATOM 718 C CA . TRP A 1 90 ? 14.548 -0.137 0.271 1.00 79.31 90 TRP A CA 1
ATOM 719 C C . TRP A 1 90 ? 14.487 -1.271 -0.750 1.00 79.31 90 TRP A C 1
ATOM 721 O O . TRP A 1 90 ? 13.743 -2.228 -0.553 1.00 79.31 90 TRP A O 1
ATOM 731 N N . ILE A 1 91 ? 15.293 -1.169 -1.809 1.00 81.19 91 ILE A N 1
ATOM 732 C CA . ILE A 1 91 ? 15.539 -2.231 -2.787 1.00 81.19 91 ILE A CA 1
ATOM 733 C C . ILE A 1 91 ? 17.043 -2.492 -2.899 1.00 81.19 91 ILE A C 1
ATOM 735 O O . ILE A 1 91 ? 17.864 -1.695 -2.439 1.00 81.19 91 ILE A O 1
ATOM 739 N N . ASP A 1 92 ? 17.401 -3.598 -3.540 1.00 80.75 92 ASP A N 1
ATOM 740 C CA . ASP A 1 92 ? 18.779 -3.927 -3.893 1.00 80.75 92 ASP A CA 1
ATOM 741 C C . ASP A 1 92 ? 18.875 -4.456 -5.330 1.00 80.75 92 ASP A C 1
ATOM 743 O O . ASP A 1 92 ? 17.868 -4.576 -6.032 1.00 80.75 92 ASP A O 1
ATOM 747 N N . ALA A 1 93 ? 20.096 -4.794 -5.751 1.00 75.62 93 ALA A N 1
ATOM 748 C CA . ALA A 1 93 ? 20.414 -5.242 -7.105 1.00 75.62 93 ALA A CA 1
ATOM 749 C C . ALA A 1 93 ? 19.597 -6.461 -7.582 1.00 75.62 93 ALA A C 1
ATOM 751 O O . ALA A 1 93 ? 19.518 -6.706 -8.781 1.00 75.62 93 ALA A O 1
ATOM 752 N N . ARG A 1 94 ? 18.938 -7.218 -6.689 1.00 75.75 94 ARG A N 1
ATOM 753 C CA . ARG A 1 94 ? 18.064 -8.339 -7.081 1.00 75.75 94 ARG A CA 1
ATOM 754 C C . ARG A 1 94 ? 16.848 -7.895 -7.892 1.00 75.75 94 ARG A C 1
ATOM 756 O O . ARG A 1 94 ? 16.256 -8.722 -8.578 1.00 75.75 94 ARG A O 1
ATOM 763 N N . VAL A 1 95 ? 16.468 -6.618 -7.824 1.00 79.06 95 VAL A N 1
ATOM 764 C CA . VAL A 1 95 ? 15.387 -6.060 -8.652 1.00 79.06 95 VAL A CA 1
ATOM 765 C C . VAL A 1 95 ? 15.749 -6.037 -10.144 1.00 79.06 95 VAL A C 1
ATOM 767 O O . VAL A 1 95 ? 14.871 -6.097 -10.995 1.00 79.06 95 VAL A O 1
ATOM 770 N N . GLU A 1 96 ? 17.042 -5.986 -10.465 1.00 73.12 96 GLU A N 1
ATOM 771 C CA . GLU A 1 96 ? 17.551 -5.917 -11.840 1.00 73.12 96 GLU A CA 1
ATOM 772 C C . GLU A 1 96 ? 17.798 -7.310 -12.438 1.00 73.12 96 GLU A C 1
ATOM 774 O O . GLU A 1 96 ? 17.984 -7.441 -13.645 1.00 73.12 96 GLU A O 1
ATOM 779 N N . THR A 1 97 ? 17.784 -8.366 -11.615 1.00 65.69 97 THR A N 1
ATOM 780 C CA . THR A 1 97 ? 18.177 -9.726 -12.021 1.00 65.69 97 THR A CA 1
ATOM 781 C C . THR A 1 97 ? 17.014 -10.696 -12.231 1.00 65.69 97 THR A C 1
ATOM 783 O O . THR A 1 97 ? 17.250 -11.838 -12.632 1.00 65.69 97 THR A O 1
ATOM 786 N N . ALA A 1 98 ? 15.757 -10.302 -11.983 1.00 61.47 98 ALA A N 1
ATOM 787 C CA . ALA A 1 98 ? 14.629 -11.199 -12.237 1.00 61.47 98 ALA A CA 1
ATOM 788 C C . ALA A 1 98 ? 14.398 -11.408 -13.738 1.00 61.47 98 ALA A C 1
ATOM 790 O O . ALA A 1 98 ? 14.136 -10.477 -14.492 1.00 61.47 98 ALA A O 1
ATOM 791 N N . ALA A 1 99 ? 14.432 -12.677 -14.143 1.00 52.81 99 ALA A N 1
ATOM 792 C CA . ALA A 1 99 ? 14.331 -13.097 -15.537 1.00 52.81 99 ALA A CA 1
ATOM 793 C C . ALA A 1 99 ? 12.900 -13.072 -16.118 1.00 52.81 99 ALA A C 1
ATOM 795 O O . ALA A 1 99 ? 12.735 -13.265 -17.318 1.00 52.81 99 ALA A O 1
ATOM 796 N N . SER A 1 100 ? 11.861 -12.885 -15.292 1.00 66.25 100 SER A N 1
ATOM 797 C CA . SER A 1 100 ? 10.456 -12.988 -15.715 1.00 66.25 100 SER A CA 1
ATOM 798 C C . SER A 1 100 ? 9.720 -11.660 -15.563 1.00 66.25 100 SER A C 1
ATOM 800 O O . SER A 1 100 ? 9.698 -11.055 -14.499 1.00 66.25 100 SER A O 1
ATOM 802 N N . GLU A 1 101 ? 9.033 -11.238 -16.621 1.00 72.56 101 GLU A N 1
ATOM 803 C CA . GLU A 1 101 ? 8.188 -10.035 -16.645 1.00 72.56 101 GLU A CA 1
ATOM 804 C C . GLU A 1 101 ? 6.797 -10.264 -16.016 1.00 72.56 101 GLU A C 1
ATOM 806 O O . GLU A 1 101 ? 5.948 -9.368 -15.985 1.00 72.56 101 GLU A O 1
ATOM 811 N N . ASN A 1 102 ? 6.536 -11.485 -15.535 1.00 82.38 102 ASN A N 1
ATOM 812 C CA . ASN A 1 102 ? 5.235 -11.943 -15.045 1.00 82.38 102 ASN A CA 1
ATOM 813 C C . ASN A 1 102 ? 5.195 -12.129 -13.523 1.00 82.38 102 ASN A C 1
ATOM 815 O O . ASN A 1 102 ? 4.411 -12.928 -13.011 1.00 82.38 102 ASN A O 1
ATOM 819 N N . GLY A 1 103 ? 6.009 -11.373 -12.792 1.00 88.56 103 GLY A N 1
ATOM 820 C CA . GLY A 1 103 ? 6.015 -11.387 -11.336 1.00 88.56 103 GLY A CA 1
ATOM 821 C C . GLY A 1 103 ? 6.281 -10.025 -10.716 1.00 88.56 103 GLY A C 1
ATOM 822 O O . GLY A 1 103 ? 6.381 -9.011 -11.409 1.00 88.56 103 GLY A O 1
ATOM 823 N N . ILE A 1 104 ? 6.378 -10.024 -9.391 1.00 91.31 104 ILE A N 1
ATOM 824 C CA . ILE A 1 104 ? 6.693 -8.851 -8.580 1.00 91.31 104 ILE A CA 1
ATOM 825 C C . ILE A 1 104 ? 7.827 -9.156 -7.607 1.00 91.31 104 ILE A C 1
ATOM 827 O O . ILE A 1 104 ? 7.904 -10.244 -7.028 1.00 91.31 104 ILE A O 1
ATOM 831 N N . HIS A 1 105 ? 8.675 -8.159 -7.381 1.00 91.62 105 HIS A N 1
ATOM 832 C CA . HIS A 1 105 ? 9.592 -8.140 -6.249 1.00 91.62 105 HIS A CA 1
ATOM 833 C C . HIS A 1 105 ? 8.882 -7.540 -5.049 1.00 91.62 105 HIS A C 1
ATOM 835 O O . HIS A 1 105 ? 8.228 -6.512 -5.186 1.00 91.62 105 HIS A O 1
ATOM 841 N N . VAL A 1 106 ? 9.040 -8.137 -3.875 1.00 91.38 106 VAL A N 1
ATOM 842 C CA . VAL A 1 106 ? 8.477 -7.628 -2.624 1.00 91.38 106 VAL A CA 1
ATOM 843 C C . VAL A 1 106 ? 9.602 -7.476 -1.616 1.00 91.38 106 VAL A C 1
ATOM 845 O O . VAL A 1 106 ? 10.196 -8.464 -1.186 1.00 91.38 106 VAL A O 1
ATOM 848 N N . PHE A 1 107 ? 9.885 -6.236 -1.237 1.00 90.62 107 PHE A N 1
ATOM 849 C CA . PHE A 1 107 ? 10.826 -5.880 -0.183 1.00 90.62 107 PHE A CA 1
ATOM 850 C C . PHE A 1 107 ? 10.042 -5.451 1.040 1.00 90.62 107 PHE A C 1
ATOM 852 O O . PHE A 1 107 ? 9.071 -4.705 0.921 1.00 90.62 107 PHE A O 1
ATOM 859 N N . GLN A 1 108 ? 10.447 -5.903 2.224 1.00 88.31 108 GLN A N 1
ATOM 860 C CA . GLN A 1 108 ? 9.654 -5.692 3.431 1.00 88.31 108 GLN A CA 1
ATOM 861 C C . GLN A 1 108 ? 10.483 -5.196 4.598 1.00 88.31 108 GLN A C 1
ATOM 863 O O . GLN A 1 108 ? 11.660 -5.525 4.737 1.00 88.31 108 GLN A O 1
ATOM 868 N N . THR A 1 109 ? 9.814 -4.443 5.459 1.00 87.19 109 THR A N 1
ATOM 869 C CA . THR A 1 109 ? 10.366 -3.963 6.716 1.00 87.19 109 THR A CA 1
ATOM 870 C C . THR A 1 109 ? 9.265 -3.750 7.746 1.00 87.19 109 THR A C 1
ATOM 872 O O . THR A 1 109 ? 8.072 -3.683 7.424 1.00 87.19 109 THR A O 1
ATOM 875 N N . ARG A 1 110 ? 9.667 -3.631 9.008 1.00 87.31 110 ARG A N 1
ATOM 876 C CA . ARG A 1 110 ? 8.775 -3.365 10.133 1.00 87.31 110 ARG A CA 1
ATOM 877 C C . ARG A 1 110 ? 9.160 -2.054 10.804 1.00 87.31 110 ARG A C 1
ATOM 879 O O . ARG A 1 110 ? 10.281 -1.891 11.272 1.00 87.31 110 ARG A O 1
ATOM 886 N N . GLY A 1 111 ? 8.183 -1.167 10.917 1.00 84.94 111 GLY A N 1
ATOM 887 C CA . GLY A 1 111 ? 8.205 -0.004 11.789 1.00 84.94 111 GLY A CA 1
ATOM 888 C C . GLY A 1 111 ? 7.311 -0.199 13.013 1.00 84.94 111 GLY A C 1
ATOM 889 O O . GLY A 1 111 ? 6.437 -1.071 13.057 1.00 84.94 111 GLY A O 1
ATOM 890 N N . ILE A 1 112 ? 7.530 0.649 14.013 1.00 81.56 112 ILE A N 1
ATOM 891 C CA . ILE A 1 112 ? 6.667 0.768 15.186 1.00 81.56 112 ILE A CA 1
ATOM 892 C C . ILE A 1 112 ? 6.126 2.192 15.207 1.00 81.56 112 ILE A C 1
ATOM 894 O O . ILE A 1 112 ? 6.889 3.153 15.141 1.00 81.56 112 ILE A O 1
ATOM 898 N N . PHE A 1 113 ? 4.809 2.312 15.293 1.00 78.19 113 PHE A N 1
ATOM 899 C CA . PHE A 1 113 ? 4.106 3.562 15.514 1.00 78.19 113 PHE A CA 1
ATOM 900 C C . PHE A 1 113 ? 3.732 3.662 16.994 1.00 78.19 113 PHE A C 1
ATOM 902 O O . PHE A 1 113 ? 3.043 2.790 17.523 1.00 78.19 113 PHE A O 1
ATOM 909 N N . SER A 1 114 ? 4.184 4.717 17.663 1.00 71.75 114 SER A N 1
ATOM 910 C CA . SER A 1 114 ? 3.817 5.041 19.044 1.00 71.75 114 SER A CA 1
ATOM 911 C C . SER A 1 114 ? 3.358 6.492 19.117 1.00 71.75 114 SER A C 1
ATOM 913 O O . SER A 1 114 ? 3.951 7.337 18.447 1.00 71.75 114 SER A O 1
ATOM 915 N N . GLU A 1 115 ? 2.345 6.796 19.932 1.00 64.31 115 GLU A N 1
ATOM 916 C CA . GLU A 1 115 ? 1.978 8.190 20.220 1.00 64.31 115 GLU A CA 1
ATOM 917 C C . GLU A 1 115 ? 3.186 8.947 20.818 1.00 64.31 115 GLU A C 1
ATOM 919 O O . GLU A 1 115 ? 3.935 8.403 21.636 1.00 64.31 115 GLU A O 1
ATOM 924 N N . ASP A 1 116 ? 3.407 10.186 20.363 1.00 58.78 116 ASP A N 1
ATOM 925 C CA . ASP A 1 116 ? 4.547 11.010 20.777 1.00 58.78 116 ASP A CA 1
ATOM 926 C C . ASP A 1 116 ? 4.542 11.280 22.290 1.00 58.78 116 ASP A C 1
ATOM 928 O O . ASP A 1 116 ? 3.524 11.637 22.885 1.00 58.78 116 ASP A O 1
ATOM 932 N N . LYS A 1 117 ? 5.723 11.159 22.908 1.00 48.22 117 LYS A N 1
ATOM 933 C CA . LYS A 1 117 ? 5.978 11.367 24.343 1.00 48.22 117 LYS A CA 1
ATOM 934 C C . LYS A 1 117 ? 6.035 12.856 24.724 1.00 48.22 117 LYS A C 1
ATOM 936 O O . LYS A 1 117 ? 7.062 13.320 25.210 1.00 48.22 117 LYS A O 1
ATOM 941 N N . THR A 1 118 ? 4.974 13.631 24.517 1.00 48.44 118 THR A N 1
ATOM 942 C CA . THR A 1 118 ? 4.941 15.035 24.989 1.00 48.44 118 THR A CA 1
ATOM 943 C C . THR A 1 118 ? 4.350 15.206 26.391 1.00 48.44 118 THR A C 1
ATOM 945 O O . THR A 1 118 ? 4.284 16.326 26.884 1.00 48.44 118 THR A O 1
ATOM 948 N N . SER A 1 119 ? 3.964 14.123 27.075 1.00 42.47 119 SER A N 1
ATOM 949 C CA . SER A 1 119 ? 3.481 14.174 28.463 1.00 42.47 119 SER A CA 1
ATOM 950 C C . SER A 1 119 ? 4.510 13.584 29.429 1.00 42.47 119 SER A C 1
ATOM 952 O O . SER A 1 119 ? 4.875 12.416 29.340 1.00 42.47 119 SER A O 1
ATOM 954 N N . THR A 1 120 ? 4.979 14.416 30.355 1.00 41.47 120 THR A N 1
ATOM 955 C CA . THR A 1 120 ? 5.993 14.177 31.398 1.00 41.47 120 THR A CA 1
ATOM 956 C C . THR A 1 120 ? 5.538 13.263 32.547 1.00 41.47 120 THR A C 1
ATOM 958 O O . THR A 1 120 ? 6.158 13.254 33.610 1.00 41.47 120 THR A O 1
ATOM 961 N N . THR A 1 121 ? 4.477 12.474 32.379 1.00 42.72 121 THR A N 1
ATOM 962 C CA . THR A 1 121 ? 3.970 11.595 33.439 1.00 42.72 121 THR A CA 1
ATOM 963 C C . THR A 1 121 ? 4.535 10.175 33.318 1.00 42.72 121 THR A C 1
ATOM 965 O O . THR A 1 121 ? 4.522 9.580 32.238 1.00 42.72 121 THR A O 1
ATOM 968 N N . PRO A 1 122 ? 5.050 9.589 34.414 1.00 41.19 122 PRO A N 1
ATOM 969 C CA . PRO A 1 122 ? 5.587 8.241 34.385 1.00 41.19 122 PRO A CA 1
ATOM 970 C C . PRO A 1 122 ? 4.444 7.217 34.402 1.00 41.19 122 PRO A C 1
ATOM 972 O O . PRO A 1 122 ? 3.587 7.246 35.281 1.00 41.19 122 PRO A O 1
ATOM 975 N N . ARG A 1 123 ? 4.524 6.247 33.481 1.00 44.56 123 ARG A N 1
ATOM 976 C CA . ARG A 1 123 ? 3.846 4.937 33.533 1.00 44.56 123 ARG A CA 1
ATOM 977 C C . ARG A 1 123 ? 2.359 4.918 33.132 1.00 44.56 123 ARG A C 1
ATOM 979 O O . ARG A 1 123 ? 1.474 4.682 33.945 1.00 44.56 123 ARG A O 1
ATOM 986 N N . GLN A 1 124 ? 2.110 5.018 31.829 1.00 47.16 124 GLN A N 1
ATOM 987 C CA . GLN A 1 124 ? 1.022 4.285 31.173 1.00 47.16 124 GLN A CA 1
ATOM 988 C C . GLN A 1 124 ? 1.626 3.527 29.992 1.00 47.16 124 GLN A C 1
ATOM 990 O O . GLN A 1 124 ? 2.456 4.080 29.271 1.00 47.16 124 GLN A O 1
ATOM 995 N N . ASP A 1 125 ? 1.280 2.250 29.848 1.00 49.34 125 ASP A N 1
ATOM 996 C CA . ASP A 1 125 ? 1.762 1.393 28.768 1.00 49.34 125 ASP A CA 1
ATOM 997 C C . ASP A 1 125 ? 1.411 2.029 27.418 1.00 49.34 125 ASP A C 1
ATOM 999 O O . ASP A 1 125 ? 0.261 2.004 26.976 1.00 49.34 125 ASP A O 1
ATOM 1003 N N . ASN A 1 126 ? 2.398 2.661 26.779 1.00 56.25 126 ASN A N 1
ATOM 1004 C CA . ASN A 1 126 ? 2.204 3.292 25.483 1.00 56.25 126 ASN A CA 1
ATOM 1005 C C . ASN A 1 126 ? 1.925 2.198 24.457 1.00 56.25 126 ASN A C 1
ATOM 1007 O O . ASN A 1 126 ? 2.813 1.445 24.053 1.00 56.25 126 ASN A O 1
ATOM 1011 N N . ALA A 1 127 ? 0.668 2.128 24.048 1.00 65.88 127 ALA A N 1
ATOM 1012 C CA . ALA A 1 127 ? 0.184 1.209 23.050 1.00 65.88 127 ALA A CA 1
ATOM 1013 C C . ALA A 1 127 ? 0.907 1.447 21.712 1.00 65.88 127 ALA A C 1
ATOM 1015 O O . ALA A 1 127 ? 0.702 2.460 21.044 1.00 65.88 127 ALA A O 1
ATOM 1016 N N . ALA A 1 128 ? 1.792 0.522 21.344 1.00 77.88 128 ALA A N 1
ATOM 1017 C CA . ALA A 1 128 ? 2.575 0.590 20.120 1.00 77.88 128 ALA A CA 1
ATOM 1018 C C . ALA A 1 128 ? 1.927 -0.265 19.024 1.00 77.88 128 ALA A C 1
ATOM 1020 O O . ALA A 1 128 ? 1.619 -1.439 19.234 1.00 77.88 128 ALA A O 1
ATOM 1021 N N . ILE A 1 129 ? 1.743 0.310 17.838 1.00 82.94 129 ILE A N 1
ATOM 1022 C CA . ILE A 1 129 ? 1.159 -0.361 16.676 1.00 82.94 129 ILE A CA 1
ATOM 1023 C C . ILE A 1 129 ? 2.273 -0.745 15.711 1.00 82.94 129 ILE A C 1
ATOM 1025 O O . ILE A 1 129 ? 3.117 0.071 15.343 1.00 82.94 129 ILE A O 1
ATOM 1029 N N . ASN A 1 130 ? 2.271 -1.999 15.271 1.00 86.62 130 ASN A N 1
ATOM 1030 C CA . ASN A 1 130 ? 3.208 -2.453 14.251 1.00 86.62 130 ASN A CA 1
ATOM 1031 C C . ASN A 1 130 ? 2.726 -2.019 12.868 1.00 86.62 130 ASN A C 1
ATOM 1033 O O . ASN A 1 130 ? 1.612 -2.364 12.465 1.00 86.62 130 ASN A O 1
ATOM 1037 N N . ILE A 1 131 ? 3.590 -1.321 12.135 1.00 88.62 131 ILE A N 1
ATOM 1038 C CA . ILE A 1 131 ? 3.378 -0.992 10.727 1.00 88.62 131 ILE A CA 1
ATOM 1039 C C . ILE A 1 131 ? 4.372 -1.808 9.909 1.00 88.62 131 ILE A C 1
ATOM 1041 O O . ILE A 1 131 ? 5.582 -1.690 10.082 1.00 88.62 131 ILE A O 1
ATOM 1045 N N . TYR A 1 132 ? 3.860 -2.649 9.023 1.00 89.81 132 TYR A N 1
ATOM 1046 C CA . TYR A 1 132 ? 4.662 -3.395 8.064 1.00 89.81 132 TYR A CA 1
ATOM 1047 C C . TYR A 1 132 ? 4.604 -2.675 6.727 1.00 89.81 132 TYR A C 1
ATOM 1049 O O . TYR A 1 132 ? 3.518 -2.508 6.176 1.00 89.81 132 TYR A O 1
ATOM 1057 N N . THR A 1 133 ? 5.753 -2.270 6.207 1.00 91.38 133 THR A N 1
ATOM 1058 C CA . THR A 1 133 ? 5.834 -1.610 4.904 1.00 91.38 133 THR A CA 1
ATOM 1059 C C . THR A 1 133 ? 6.399 -2.583 3.888 1.00 91.38 133 THR A C 1
ATOM 1061 O O . THR A 1 133 ? 7.394 -3.260 4.152 1.00 91.38 133 THR A O 1
ATOM 1064 N N . GLU A 1 134 ? 5.758 -2.642 2.730 1.00 91.75 134 GLU A N 1
ATOM 1065 C CA . GLU A 1 134 ? 6.164 -3.438 1.585 1.00 91.75 134 GLU A CA 1
ATOM 1066 C C . GLU A 1 134 ? 6.354 -2.523 0.383 1.00 91.75 134 GLU A C 1
ATOM 1068 O O . GLU A 1 134 ? 5.417 -1.842 -0.034 1.00 91.75 134 GLU A O 1
ATOM 1073 N N . ILE A 1 135 ? 7.562 -2.524 -0.172 1.00 93.00 135 ILE A N 1
ATOM 1074 C CA . ILE A 1 135 ? 7.832 -1.948 -1.486 1.00 93.00 135 ILE A CA 1
ATOM 1075 C C . ILE A 1 135 ? 7.733 -3.080 -2.491 1.00 93.00 135 ILE A C 1
ATOM 1077 O O . ILE A 1 135 ? 8.477 -4.060 -2.421 1.00 93.00 135 ILE A O 1
ATOM 1081 N N . ILE A 1 136 ? 6.783 -2.952 -3.404 1.00 93.62 136 ILE A N 1
ATOM 1082 C CA . ILE A 1 136 ? 6.486 -3.953 -4.413 1.00 93.62 136 ILE A CA 1
ATOM 1083 C C . ILE A 1 136 ? 6.875 -3.379 -5.765 1.00 93.62 136 ILE A C 1
ATOM 1085 O O . ILE A 1 136 ? 6.302 -2.386 -6.198 1.00 93.62 136 ILE A O 1
ATOM 1089 N N . ILE A 1 137 ? 7.835 -4.001 -6.442 1.00 92.88 137 ILE A N 1
ATOM 1090 C CA . ILE A 1 137 ? 8.293 -3.561 -7.758 1.00 92.88 137 ILE A CA 1
ATOM 1091 C C . ILE A 1 137 ? 7.770 -4.516 -8.819 1.00 92.88 137 ILE A C 1
ATOM 1093 O O . ILE A 1 137 ? 8.119 -5.700 -8.834 1.00 92.88 137 ILE A O 1
ATOM 1097 N N . LYS A 1 138 ? 6.972 -3.981 -9.740 1.00 92.69 138 LYS A N 1
ATOM 1098 C CA . LYS A 1 138 ? 6.678 -4.630 -11.014 1.00 92.69 138 LYS A CA 1
ATOM 1099 C C . LYS A 1 138 ? 7.819 -4.323 -11.988 1.00 92.69 138 LYS A C 1
ATOM 1101 O O . LYS A 1 138 ? 8.114 -3.143 -12.192 1.00 92.69 138 LYS A O 1
ATOM 1106 N N . PRO A 1 139 ? 8.452 -5.330 -12.616 1.00 90.06 139 PRO A N 1
ATOM 1107 C CA . PRO A 1 139 ? 9.500 -5.080 -13.605 1.00 90.06 139 PRO A CA 1
ATOM 1108 C C . PRO A 1 139 ? 9.000 -4.241 -14.790 1.00 90.06 139 PRO A C 1
ATOM 1110 O O . PRO A 1 139 ? 9.652 -3.278 -15.188 1.00 90.06 139 PRO A O 1
ATOM 1113 N N . LYS A 1 140 ? 7.798 -4.547 -15.300 1.00 89.56 140 LYS A N 1
ATOM 1114 C CA . LYS A 1 140 ? 7.141 -3.813 -16.390 1.00 89.56 140 LYS A CA 1
ATOM 1115 C C . LYS A 1 140 ? 5.849 -3.145 -15.944 1.00 89.56 140 LYS A C 1
ATOM 1117 O O . LYS A 1 140 ? 5.120 -3.682 -15.111 1.00 89.56 140 LYS A O 1
ATOM 1122 N N . ASN A 1 141 ? 5.555 -2.009 -16.572 1.00 91.56 141 ASN A N 1
ATOM 1123 C CA . ASN A 1 141 ? 4.265 -1.351 -16.434 1.00 91.56 141 ASN A CA 1
ATOM 1124 C C . ASN A 1 141 ? 3.166 -2.219 -17.071 1.00 91.56 141 ASN A C 1
ATOM 1126 O O . ASN A 1 141 ? 3.273 -2.604 -18.237 1.00 91.56 141 ASN A O 1
ATOM 1130 N N . LYS A 1 142 ? 2.119 -2.519 -16.302 1.00 92.81 142 LYS A N 1
ATOM 1131 C CA . LYS A 1 142 ? 0.896 -3.210 -16.767 1.00 92.81 142 LYS A CA 1
ATOM 1132 C C . LYS A 1 142 ? -0.384 -2.462 -16.372 1.00 92.81 142 LYS A C 1
ATOM 1134 O O . LYS A 1 142 ? -1.487 -2.990 -16.493 1.00 92.81 142 LYS A O 1
ATOM 1139 N N . GLY A 1 143 ? -0.236 -1.221 -15.922 1.00 93.06 143 GLY A N 1
ATOM 1140 C CA . GLY A 1 143 ? -1.321 -0.338 -15.538 1.00 93.06 143 GLY A CA 1
ATOM 1141 C C . GLY A 1 143 ? -1.888 -0.613 -14.145 1.00 93.06 143 GLY A C 1
ATOM 1142 O O . GLY A 1 143 ? -1.742 -1.683 -13.545 1.00 93.06 143 GLY A O 1
ATOM 1143 N N . LYS A 1 144 ? -2.621 0.387 -13.651 1.00 92.50 144 LYS A N 1
ATOM 1144 C CA . LYS A 1 144 ? -3.160 0.434 -12.288 1.00 92.50 144 LYS A CA 1
ATOM 1145 C C . LYS A 1 144 ? -4.048 -0.762 -11.932 1.00 92.50 144 LYS A C 1
ATOM 1147 O O . LYS A 1 144 ? -3.985 -1.261 -10.812 1.00 92.50 144 LYS A O 1
ATOM 1152 N N . LEU A 1 145 ? -4.846 -1.254 -12.884 1.00 95.00 145 LEU A N 1
ATOM 1153 C CA . LEU A 1 145 ? -5.708 -2.420 -12.665 1.00 95.00 145 LEU A CA 1
ATOM 1154 C C . LEU A 1 145 ? -4.906 -3.701 -12.404 1.00 95.00 145 LEU A C 1
ATOM 1156 O O . LEU A 1 145 ? -5.307 -4.494 -11.555 1.00 95.00 145 LEU A O 1
ATOM 1160 N N . ASP A 1 146 ? -3.761 -3.886 -13.064 1.00 95.50 146 ASP A N 1
ATOM 1161 C CA . ASP A 1 146 ? -2.855 -5.004 -12.780 1.00 95.50 146 ASP A CA 1
ATOM 1162 C C . ASP A 1 146 ? -2.231 -4.857 -11.383 1.00 95.50 146 ASP A C 1
ATOM 1164 O O . ASP A 1 146 ? -2.209 -5.810 -10.606 1.00 95.50 146 ASP A O 1
ATOM 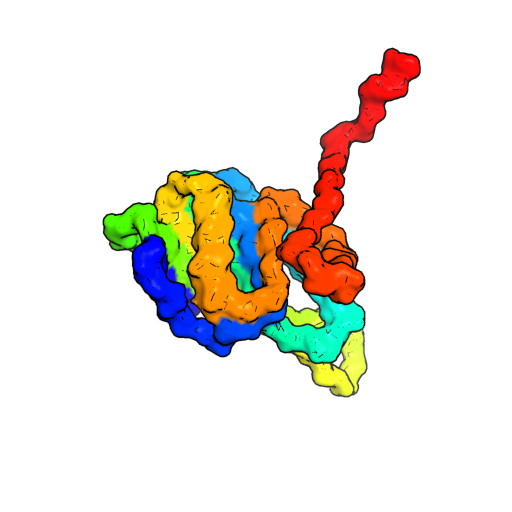1168 N N . SER A 1 147 ? -1.832 -3.642 -10.997 1.00 95.88 147 SER A N 1
ATOM 1169 C CA . SER A 1 147 ? -1.348 -3.352 -9.637 1.00 95.88 147 SER A CA 1
ATOM 1170 C C . SER A 1 147 ? -2.404 -3.686 -8.567 1.00 95.88 147 SER A C 1
ATOM 1172 O O . SER A 1 147 ? -2.101 -4.341 -7.568 1.00 95.88 147 SER A O 1
ATOM 1174 N N . HIS A 1 148 ? -3.672 -3.333 -8.805 1.00 96.00 148 HIS A N 1
ATOM 1175 C CA . HIS A 1 148 ? -4.791 -3.725 -7.941 1.00 96.00 148 HIS A CA 1
ATOM 1176 C C . HIS A 1 148 ? -5.043 -5.237 -7.955 1.00 96.00 148 HIS A C 1
ATOM 1178 O O . HIS A 1 148 ? -5.368 -5.814 -6.916 1.00 96.00 148 HIS A O 1
ATOM 1184 N N . TRP A 1 149 ? -4.879 -5.904 -9.099 1.00 95.62 149 TRP A N 1
ATOM 1185 C CA . TRP A 1 149 ? -4.996 -7.356 -9.178 1.00 95.62 149 TRP A CA 1
ATOM 1186 C C . TRP A 1 149 ? -3.963 -8.035 -8.279 1.00 95.62 149 TRP A C 1
ATOM 1188 O O . TRP A 1 149 ? -4.344 -8.895 -7.486 1.00 95.62 149 TRP A O 1
ATOM 1198 N N . TRP A 1 150 ? -2.694 -7.617 -8.324 1.00 94.69 150 TRP A N 1
ATOM 1199 C CA . TRP A 1 150 ? -1.654 -8.121 -7.420 1.00 94.69 150 TRP A CA 1
ATOM 1200 C C . TRP A 1 150 ? -2.028 -7.905 -5.956 1.00 94.69 150 TRP A C 1
ATOM 1202 O O . TRP A 1 150 ? -1.956 -8.838 -5.149 1.00 94.69 150 TRP A O 1
ATOM 1212 N N . PHE A 1 151 ? -2.506 -6.704 -5.630 1.00 95.75 151 PHE A N 1
ATOM 1213 C CA . PHE A 1 151 ? -2.964 -6.374 -4.290 1.00 95.75 151 PHE A CA 1
ATOM 1214 C C . PHE A 1 151 ? -4.073 -7.314 -3.803 1.00 95.75 151 PHE A C 1
ATOM 1216 O O . PHE A 1 151 ? -3.877 -8.030 -2.823 1.00 95.75 151 PHE A O 1
ATOM 1223 N N . PHE A 1 152 ? -5.210 -7.391 -4.497 1.00 94.62 152 PHE A N 1
ATOM 1224 C CA . PHE A 1 152 ? -6.347 -8.191 -4.035 1.00 94.62 152 PHE A CA 1
ATOM 1225 C C . PHE A 1 152 ? -6.123 -9.699 -4.179 1.00 94.62 152 PHE A C 1
ATOM 1227 O O . PHE A 1 152 ? -6.433 -10.462 -3.263 1.00 94.62 152 PHE A O 1
ATOM 1234 N N . ASN A 1 153 ? -5.584 -10.159 -5.312 1.00 91.94 153 ASN A N 1
ATOM 1235 C CA . ASN A 1 153 ? -5.510 -11.588 -5.618 1.00 91.94 153 ASN A CA 1
ATOM 1236 C C . ASN A 1 153 ? -4.298 -12.299 -5.035 1.00 91.94 153 ASN A C 1
ATOM 1238 O O . ASN A 1 153 ? -4.345 -13.526 -4.925 1.00 91.94 153 ASN A O 1
ATOM 1242 N N . LYS A 1 154 ? -3.234 -11.582 -4.667 1.00 90.31 154 LYS A N 1
ATOM 1243 C CA . LYS A 1 154 ? -2.035 -12.198 -4.087 1.00 90.31 154 LYS A CA 1
ATOM 1244 C C . LYS A 1 154 ? -1.791 -11.710 -2.671 1.00 90.31 154 LYS A C 1
ATOM 1246 O O . LYS A 1 154 ? -1.698 -12.535 -1.764 1.00 90.31 154 LYS A O 1
ATOM 1251 N N . LEU A 1 155 ? -1.723 -10.398 -2.469 1.00 91.38 155 LEU A N 1
ATOM 1252 C CA . LEU A 1 155 ? -1.316 -9.839 -1.181 1.00 91.38 155 LEU A CA 1
ATOM 1253 C C . LEU A 1 155 ? -2.442 -9.945 -0.141 1.00 91.38 155 LEU A C 1
ATOM 1255 O O . LEU A 1 155 ? -2.230 -10.527 0.921 1.00 91.38 155 LEU A O 1
ATOM 1259 N N . CYS A 1 156 ? -3.665 -9.511 -0.457 1.00 91.81 156 CYS A N 1
ATOM 1260 C CA . CYS A 1 156 ? -4.814 -9.636 0.444 1.00 91.81 156 CYS A CA 1
ATOM 1261 C C . CYS A 1 156 ? -5.177 -11.098 0.727 1.00 91.81 156 CYS A C 1
ATOM 1263 O O . CYS A 1 156 ? -5.486 -11.424 1.866 1.00 91.81 156 CYS A O 1
ATOM 1265 N N . LYS A 1 157 ? -5.080 -12.011 -0.252 1.00 89.31 157 LYS A N 1
ATOM 1266 C CA . LYS A 1 157 ? -5.293 -13.451 0.011 1.00 89.31 157 LYS A CA 1
ATOM 1267 C C . LYS A 1 157 ? -4.253 -14.036 0.971 1.00 89.31 157 LYS A C 1
ATOM 1269 O O . LYS A 1 157 ? -4.584 -14.920 1.752 1.00 89.31 157 LYS A O 1
ATOM 1274 N N . SER A 1 158 ? -3.015 -13.541 0.926 1.00 85.50 158 SER A N 1
ATOM 1275 C CA . SER A 1 158 ? -1.943 -13.966 1.834 1.00 85.50 158 SER A CA 1
ATOM 1276 C C . SER A 1 158 ? -2.092 -13.364 3.241 1.00 85.50 158 SER A C 1
ATOM 1278 O O . SER A 1 158 ? -1.843 -14.039 4.239 1.00 85.50 158 SER A O 1
ATOM 1280 N N . HIS A 1 159 ? -2.543 -12.108 3.329 1.00 85.75 159 HIS A N 1
ATOM 1281 C CA . HIS A 1 159 ? -2.637 -11.344 4.581 1.00 85.75 159 HIS A CA 1
ATOM 1282 C C . HIS A 1 159 ? -3.992 -11.337 5.267 1.00 85.75 159 HIS A C 1
ATOM 1284 O O . HIS A 1 159 ? -4.083 -10.846 6.395 1.00 85.75 159 HIS A O 1
ATOM 1290 N N . ASN A 1 160 ? -5.019 -11.809 4.567 1.00 89.12 160 ASN A N 1
ATOM 1291 C CA . ASN A 1 160 ? -6.410 -11.828 4.991 1.00 89.12 160 ASN A CA 1
ATOM 1292 C C . ASN A 1 160 ? -6.825 -10.547 5.751 1.00 89.12 160 ASN A C 1
ATOM 1294 O O . ASN A 1 160 ? -7.229 -10.636 6.915 1.00 89.12 160 ASN A O 1
ATOM 1298 N N . PRO A 1 161 ? -6.637 -9.344 5.165 1.00 92.12 161 PRO A N 1
ATOM 1299 C CA . PRO A 1 161 ? -6.934 -8.112 5.868 1.00 92.12 161 PRO A CA 1
ATOM 1300 C C . PRO A 1 161 ? -8.440 -7.947 6.062 1.00 92.12 161 PRO A C 1
ATOM 1302 O O . PRO A 1 161 ? -9.220 -8.262 5.164 1.00 92.12 161 PRO A O 1
ATOM 1305 N N . LYS A 1 162 ? -8.856 -7.386 7.203 1.00 91.50 162 LYS A N 1
ATOM 1306 C CA . LYS A 1 162 ? -10.272 -7.047 7.416 1.00 91.50 162 LYS A CA 1
ATOM 1307 C C . LYS A 1 162 ? -10.731 -5.899 6.511 1.00 91.50 162 LYS A C 1
ATOM 1309 O O . LYS A 1 162 ? -11.849 -5.935 6.010 1.00 91.50 162 LYS A O 1
ATOM 1314 N N . TYR A 1 163 ? -9.874 -4.900 6.301 1.00 93.56 163 TYR A N 1
ATOM 1315 C CA . TYR A 1 163 ? -10.142 -3.756 5.429 1.00 93.56 163 TYR A CA 1
ATOM 1316 C C . TYR A 1 163 ? -8.986 -3.524 4.452 1.00 93.56 163 TYR A C 1
ATOM 1318 O O . TYR A 1 163 ? -7.819 -3.492 4.851 1.00 93.56 163 TYR A O 1
ATOM 1326 N N . GLY A 1 164 ? -9.316 -3.332 3.174 1.00 95.50 164 GLY A N 1
ATOM 1327 C CA . GLY A 1 164 ? -8.380 -2.916 2.132 1.00 95.50 164 GLY A CA 1
ATOM 1328 C C . GLY A 1 164 ? -8.658 -1.478 1.699 1.00 95.50 164 GLY A C 1
ATOM 1329 O O . GLY A 1 164 ? -9.799 -1.146 1.391 1.00 95.50 164 GLY A O 1
ATOM 1330 N N . PHE A 1 165 ? -7.627 -0.641 1.652 1.00 96.69 165 PHE A N 1
ATOM 1331 C CA . PHE A 1 165 ? -7.707 0.753 1.217 1.00 96.69 165 PHE A CA 1
ATOM 1332 C C . PHE A 1 165 ? -6.940 0.924 -0.090 1.00 96.69 165 PHE A C 1
ATOM 1334 O O . PHE A 1 165 ? -5.772 0.555 -0.159 1.00 96.69 165 PHE A O 1
ATOM 1341 N N . GLN A 1 166 ? -7.575 1.488 -1.114 1.00 96.31 166 GLN A N 1
ATOM 1342 C CA . GLN A 1 166 ? -6.896 1.918 -2.338 1.00 96.31 166 GLN A CA 1
ATOM 1343 C C . GLN A 1 166 ? -6.611 3.413 -2.216 1.00 96.31 166 GLN A C 1
ATOM 1345 O O . GLN A 1 166 ? -7.531 4.184 -1.939 1.00 96.31 166 GLN A O 1
ATOM 1350 N N . VAL A 1 167 ? -5.352 3.814 -2.371 1.00 95.75 167 VAL A N 1
ATOM 1351 C CA . VAL A 1 167 ? -4.928 5.209 -2.240 1.00 95.75 167 VAL A CA 1
ATOM 1352 C C . VAL A 1 167 ? -3.980 5.548 -3.380 1.00 95.75 167 VAL A C 1
ATOM 1354 O O . VAL A 1 167 ? -2.945 4.907 -3.549 1.00 95.75 167 VAL A O 1
ATOM 1357 N N . ASP A 1 168 ? -4.312 6.575 -4.150 1.00 93.50 168 ASP A N 1
ATOM 1358 C CA . ASP A 1 168 ? -3.437 7.042 -5.221 1.00 93.50 168 ASP A CA 1
ATOM 1359 C C . ASP A 1 168 ? -2.310 7.885 -4.635 1.00 93.50 168 ASP A C 1
ATOM 1361 O O . ASP A 1 168 ? -2.528 8.663 -3.698 1.00 93.50 168 ASP A O 1
ATOM 1365 N N . THR A 1 169 ? -1.109 7.770 -5.202 1.00 95.19 169 THR A N 1
ATOM 1366 C CA . THR A 1 169 ? -0.012 8.663 -4.830 1.00 95.19 169 THR A CA 1
ATOM 1367 C C . THR A 1 169 ? -0.408 10.115 -5.112 1.00 95.19 169 THR A C 1
ATOM 1369 O O . THR A 1 169 ? -0.903 10.442 -6.186 1.00 95.19 169 THR A O 1
ATOM 1372 N N . GLY A 1 170 ? -0.217 10.994 -4.126 1.00 93.12 170 GLY A N 1
ATOM 1373 C CA . GLY A 1 170 ? -0.684 12.382 -4.166 1.00 93.12 170 GLY A CA 1
ATOM 1374 C C . GLY A 1 170 ? -2.064 12.605 -3.536 1.00 93.12 170 GLY A C 1
ATOM 1375 O O . GLY A 1 170 ? -2.450 13.753 -3.335 1.00 93.12 170 GLY A O 1
ATOM 1376 N N . THR A 1 171 ? -2.790 11.549 -3.154 1.00 94.56 171 THR A N 1
ATOM 1377 C CA . THR A 1 171 ? -4.030 11.687 -2.372 1.00 94.56 171 THR A CA 1
ATOM 1378 C C . THR A 1 171 ? -3.702 11.936 -0.903 1.00 94.56 171 THR A C 1
ATOM 1380 O O . THR A 1 171 ? -2.894 11.211 -0.316 1.00 94.56 171 THR A O 1
ATOM 1383 N N . LEU A 1 172 ? -4.355 12.935 -0.302 1.00 95.62 172 LEU A N 1
ATOM 1384 C CA . LEU A 1 172 ? -4.234 13.254 1.120 1.00 95.62 172 LEU A CA 1
ATOM 1385 C C . LEU A 1 172 ? -5.493 12.828 1.871 1.00 95.62 172 LEU A C 1
ATOM 1387 O O . LEU A 1 172 ? -6.601 13.273 1.572 1.00 95.62 172 LEU A O 1
ATOM 1391 N N . LEU A 1 173 ? -5.321 11.975 2.876 1.00 95.88 173 LEU A N 1
ATOM 1392 C CA . LEU A 1 173 ? -6.412 11.567 3.748 1.00 95.88 173 LEU A CA 1
ATOM 1393 C C . LEU A 1 173 ? -6.667 12.649 4.800 1.00 95.88 173 LEU A C 1
ATOM 1395 O O . LEU A 1 173 ? -5.749 13.101 5.485 1.00 95.88 173 LEU A O 1
ATOM 1399 N N . LYS A 1 174 ? -7.939 13.007 5.000 1.00 95.31 174 LYS A N 1
ATOM 1400 C CA . LYS A 1 174 ? -8.340 13.751 6.200 1.00 95.31 174 LYS A CA 1
ATOM 1401 C C . LYS A 1 174 ? -8.114 12.875 7.439 1.00 95.31 174 LYS A C 1
ATOM 1403 O O . LYS A 1 174 ? -8.360 11.670 7.362 1.00 95.31 174 LYS A O 1
ATOM 1408 N N . PRO A 1 175 ? -7.775 13.445 8.610 1.00 94.88 175 PRO A N 1
ATOM 1409 C CA . PRO A 1 175 ? -7.566 12.659 9.827 1.00 94.88 175 PRO A CA 1
ATOM 1410 C C . PRO A 1 175 ? -8.728 11.704 10.155 1.00 94.88 175 PRO A C 1
ATOM 1412 O O . PRO A 1 175 ? -8.507 10.554 10.525 1.00 94.88 175 PRO A O 1
ATOM 1415 N N . ALA A 1 176 ? -9.976 12.131 9.941 1.00 94.75 176 ALA A N 1
ATOM 1416 C CA . ALA A 1 176 ? -11.161 11.319 10.221 1.00 94.75 176 ALA A CA 1
ATOM 1417 C C . ALA A 1 176 ? -11.471 10.227 9.173 1.00 94.75 176 ALA A C 1
ATOM 1419 O O . ALA A 1 176 ? -12.265 9.336 9.476 1.00 94.75 176 ALA A O 1
ATOM 1420 N N . ALA A 1 177 ? -10.832 10.243 7.995 1.00 95.12 177 ALA A N 1
ATOM 1421 C CA . ALA A 1 177 ? -11.223 9.430 6.839 1.00 95.12 177 ALA A CA 1
ATOM 1422 C C . ALA A 1 177 ? -11.336 7.931 7.162 1.00 95.12 177 ALA A C 1
ATOM 1424 O O . ALA A 1 177 ? -12.369 7.318 6.905 1.00 95.12 177 ALA A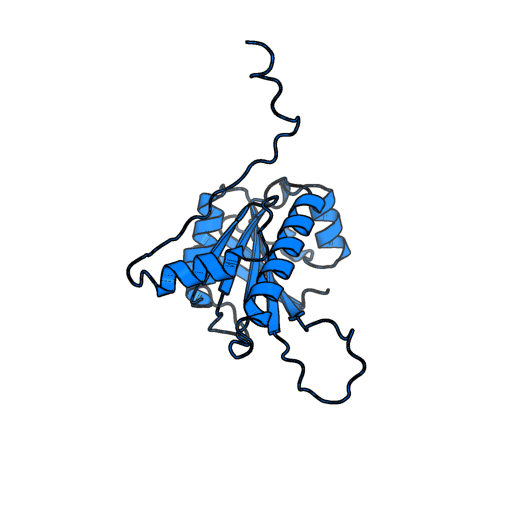 O 1
ATOM 1425 N N . LEU A 1 178 ? -10.320 7.344 7.805 1.00 94.31 178 LEU A N 1
ATOM 1426 C CA . LEU A 1 178 ? -10.351 5.923 8.173 1.00 94.31 178 LEU A CA 1
ATOM 1427 C C . LEU A 1 178 ? -11.473 5.589 9.161 1.00 94.31 178 LEU A C 1
ATOM 1429 O O . LEU A 1 178 ? -12.108 4.542 9.045 1.00 94.31 178 LEU A O 1
ATOM 1433 N N . SER A 1 179 ? -11.725 6.472 10.132 1.00 93.62 179 SER A N 1
ATOM 1434 C CA . SER A 1 179 ? -12.777 6.255 11.132 1.00 93.62 179 SER A CA 1
ATOM 1435 C C . SER A 1 179 ? -14.161 6.265 10.493 1.00 93.62 179 SER A C 1
ATOM 1437 O O . SER A 1 179 ? -14.973 5.399 10.804 1.00 93.62 179 SER A O 1
ATOM 1439 N N . GLU A 1 180 ? -14.410 7.206 9.584 1.00 94.94 180 GLU A N 1
ATOM 1440 C CA . GLU A 1 180 ? -15.690 7.353 8.888 1.00 94.94 180 GLU A CA 1
ATOM 1441 C C . GLU A 1 180 ? -15.937 6.205 7.903 1.00 94.94 180 GLU A C 1
ATOM 1443 O O . GLU A 1 180 ? -17.004 5.591 7.926 1.00 94.94 180 GLU A O 1
ATOM 1448 N N . MET A 1 181 ? -14.935 5.834 7.098 1.00 95.00 181 MET A N 1
ATOM 1449 C CA . MET A 1 181 ? -15.058 4.713 6.157 1.00 95.00 181 MET A CA 1
ATOM 1450 C C . MET A 1 181 ? -15.304 3.385 6.885 1.00 95.00 181 MET A C 1
ATOM 1452 O O . MET A 1 181 ? -16.195 2.625 6.512 1.00 95.00 181 MET A O 1
ATOM 1456 N N . ILE A 1 182 ? -14.553 3.108 7.959 1.00 93.88 182 ILE A N 1
ATOM 1457 C CA . ILE A 1 182 ? -14.758 1.897 8.769 1.00 93.88 182 ILE A CA 1
ATOM 1458 C C . ILE A 1 182 ? -16.105 1.948 9.503 1.00 93.88 182 ILE A C 1
ATOM 1460 O O . ILE A 1 182 ? -16.769 0.919 9.617 1.00 93.88 182 ILE A O 1
ATOM 1464 N N . GLY A 1 183 ? -16.520 3.120 9.994 1.00 94.00 183 GLY A N 1
ATOM 1465 C CA . GLY A 1 183 ? -17.845 3.334 10.581 1.00 94.00 183 GLY A CA 1
ATOM 1466 C C . GLY A 1 183 ? -18.963 2.981 9.603 1.00 94.00 183 GLY A C 1
ATOM 1467 O O . GLY A 1 183 ? -19.849 2.205 9.945 1.00 94.00 183 GLY A O 1
ATOM 1468 N N . THR A 1 184 ? -18.831 3.414 8.349 1.00 95.50 184 THR A N 1
ATOM 1469 C CA . THR A 1 184 ? -19.798 3.126 7.281 1.00 95.50 184 THR A CA 1
ATOM 1470 C C . THR A 1 184 ? -19.971 1.621 7.053 1.00 95.50 184 THR A C 1
ATOM 1472 O O . THR A 1 184 ? -21.101 1.152 6.945 1.00 95.50 184 THR A O 1
ATOM 1475 N N . PHE A 1 185 ? -18.886 0.834 7.047 1.00 94.25 185 PHE A N 1
ATOM 1476 C CA . PHE A 1 185 ? -18.976 -0.634 6.969 1.00 94.25 185 PHE A CA 1
ATOM 1477 C C . PHE A 1 185 ? -19.660 -1.265 8.192 1.00 94.25 185 PHE A C 1
ATOM 1479 O O . PHE A 1 185 ? -20.329 -2.286 8.060 1.00 94.25 185 PHE A O 1
ATOM 1486 N N . ARG A 1 186 ? -19.487 -0.690 9.391 1.00 91.81 186 ARG A N 1
ATOM 1487 C CA . ARG A 1 186 ? -20.157 -1.179 10.611 1.00 91.81 186 ARG A CA 1
ATOM 1488 C C . ARG A 1 186 ? -21.660 -0.915 10.564 1.00 91.81 186 ARG A C 1
ATOM 1490 O O . ARG A 1 186 ? -22.430 -1.776 10.971 1.00 91.81 186 ARG A O 1
ATOM 1497 N N . GLU A 1 187 ? -22.053 0.253 10.070 1.00 96.50 187 GLU A N 1
ATOM 1498 C CA . GLU A 1 187 ? -23.454 0.651 9.897 1.00 96.50 187 GLU A CA 1
ATOM 1499 C C . GLU A 1 187 ? -24.126 -0.087 8.734 1.00 96.50 187 GLU A C 1
ATOM 1501 O O . GLU A 1 187 ? -25.328 -0.334 8.771 1.00 96.50 187 GLU A O 1
ATOM 1506 N N . ASN A 1 188 ? -23.344 -0.500 7.733 1.00 96.00 188 ASN A N 1
ATOM 1507 C CA . ASN A 1 188 ? -23.823 -1.184 6.536 1.00 96.00 188 ASN A CA 1
ATOM 1508 C C . ASN A 1 188 ? -23.079 -2.519 6.333 1.00 96.00 188 ASN A C 1
ATOM 1510 O O . ASN A 1 188 ? -22.226 -2.611 5.447 1.00 96.00 188 ASN A O 1
ATOM 1514 N N . PRO A 1 189 ? -23.399 -3.586 7.096 1.00 92.38 189 PRO A N 1
ATOM 1515 C CA . PRO A 1 189 ? -22.651 -4.850 7.063 1.00 92.38 189 PRO A CA 1
ATOM 1516 C C . PRO A 1 189 ? -22.635 -5.578 5.709 1.00 92.38 189 PRO A C 1
ATOM 1518 O O . PRO A 1 189 ? -21.804 -6.456 5.493 1.00 92.38 189 PRO A O 1
ATOM 1521 N N . HIS A 1 190 ? -23.554 -5.235 4.801 1.00 94.81 190 HIS A N 1
ATOM 1522 C CA . HIS A 1 190 ? -23.631 -5.796 3.448 1.00 94.81 190 HIS A CA 1
ATOM 1523 C C . HIS A 1 190 ? -22.849 -4.985 2.404 1.00 94.81 190 HIS A C 1
ATOM 1525 O O . HIS A 1 190 ? -22.766 -5.399 1.247 1.00 94.81 190 HIS A O 1
ATOM 1531 N N . ALA A 1 191 ? -22.284 -3.835 2.780 1.00 94.94 191 ALA A N 1
ATOM 1532 C CA . ALA A 1 191 ? -21.464 -3.042 1.878 1.00 94.94 191 ALA A CA 1
ATOM 1533 C C . ALA A 1 191 ? -20.151 -3.780 1.581 1.00 94.94 191 ALA A C 1
ATOM 1535 O O . ALA A 1 191 ? -19.384 -4.100 2.485 1.00 94.94 191 ALA A O 1
ATOM 1536 N N . ALA A 1 192 ? -19.880 -4.026 0.298 1.00 92.56 192 ALA A N 1
ATOM 1537 C CA . ALA A 1 192 ? -18.623 -4.630 -0.148 1.00 92.56 192 ALA A CA 1
ATOM 1538 C C . ALA A 1 192 ? -17.505 -3.591 -0.352 1.00 92.56 192 ALA A C 1
ATOM 1540 O O . ALA A 1 192 ? -16.324 -3.930 -0.293 1.00 92.56 192 ALA A O 1
ATOM 1541 N N . ALA A 1 193 ? -17.867 -2.328 -0.592 1.00 94.94 193 ALA A N 1
ATOM 1542 C CA . ALA A 1 193 ? -16.936 -1.230 -0.811 1.00 94.94 193 ALA A CA 1
ATOM 1543 C C . ALA A 1 193 ? -17.548 0.104 -0.365 1.00 94.94 193 ALA A C 1
ATOM 1545 O O . ALA A 1 193 ? -18.762 0.293 -0.433 1.00 94.94 193 ALA A O 1
ATOM 1546 N N . VAL A 1 194 ? -16.686 1.033 0.049 1.00 95.00 194 VAL A N 1
ATOM 1547 C CA . VAL A 1 194 ? -17.028 2.422 0.375 1.00 95.00 194 VAL A CA 1
ATOM 1548 C C . VAL A 1 194 ? -16.021 3.316 -0.338 1.00 95.00 194 VAL A C 1
ATOM 1550 O O . VAL A 1 194 ? -14.820 3.049 -0.293 1.00 95.00 194 VAL A O 1
ATOM 1553 N N . ALA A 1 195 ? -16.505 4.373 -0.984 1.00 94.50 195 ALA A N 1
ATOM 1554 C CA . ALA A 1 195 ? -15.672 5.403 -1.589 1.00 94.50 195 ALA A CA 1
ATOM 1555 C C . ALA A 1 195 ? -15.859 6.720 -0.829 1.00 94.50 195 ALA A C 1
ATOM 1557 O O . ALA A 1 195 ? -16.981 7.090 -0.489 1.00 94.50 195 ALA A O 1
ATOM 1558 N N . SER A 1 196 ? -14.762 7.423 -0.561 1.00 90.69 196 SER A N 1
ATOM 1559 C CA . SER A 1 196 ? -14.804 8.782 -0.023 1.00 90.69 196 SER A CA 1
ATOM 1560 C C . SER A 1 196 ? -14.932 9.804 -1.150 1.00 90.69 196 SER A C 1
ATOM 1562 O O . SER A 1 196 ? -14.412 9.592 -2.245 1.00 90.69 196 SER A O 1
ATOM 1564 N N . ASN A 1 197 ? -15.520 10.961 -0.856 1.00 88.94 197 ASN A N 1
ATOM 1565 C CA . ASN A 1 197 ? -15.463 12.101 -1.767 1.00 88.94 197 ASN A CA 1
ATOM 1566 C C . ASN A 1 197 ? -14.022 12.613 -1.884 1.00 88.94 197 ASN A C 1
ATOM 1568 O O . ASN A 1 197 ? -13.371 12.883 -0.873 1.00 88.94 197 ASN A O 1
ATOM 1572 N N . VAL A 1 198 ? -13.543 12.776 -3.117 1.00 85.44 198 VAL A N 1
ATOM 1573 C CA . VAL A 1 198 ? -12.244 13.390 -3.406 1.00 85.44 198 VAL A CA 1
ATOM 1574 C C . VAL A 1 198 ? -12.477 14.865 -3.693 1.00 85.44 198 VAL A C 1
ATOM 1576 O O . VAL A 1 198 ? -13.193 15.219 -4.627 1.00 85.44 198 VAL A O 1
ATOM 1579 N N . LEU A 1 199 ? -11.893 15.725 -2.863 1.00 85.44 199 LEU A N 1
ATOM 1580 C CA . LEU A 1 199 ? -11.913 17.165 -3.077 1.00 85.44 199 LEU A CA 1
ATOM 1581 C C . LEU A 1 199 ? -10.629 17.560 -3.796 1.00 85.44 199 LEU A C 1
ATOM 1583 O O . LEU A 1 199 ? -9.537 17.191 -3.370 1.00 85.44 199 LEU A O 1
ATOM 1587 N N . ILE A 1 200 ? -10.773 18.312 -4.880 1.00 80.44 200 ILE A N 1
ATOM 1588 C CA . ILE A 1 200 ? -9.651 18.937 -5.568 1.00 80.44 200 ILE A CA 1
ATOM 1589 C C . ILE A 1 200 ? -9.552 20.342 -4.990 1.00 80.44 200 ILE A C 1
ATOM 1591 O O . ILE A 1 200 ? -10.489 21.125 -5.147 1.00 80.44 200 ILE A O 1
ATOM 1595 N N . GLU A 1 201 ? -8.456 20.659 -4.300 1.00 66.75 201 GLU A N 1
ATOM 1596 C CA . GLU A 1 201 ? -8.184 22.051 -3.945 1.00 66.75 201 GLU A CA 1
ATOM 1597 C C . GLU A 1 201 ? -7.982 22.836 -5.249 1.00 66.75 201 GLU A C 1
ATOM 1599 O O . GLU A 1 201 ? -7.102 22.484 -6.046 1.00 66.75 201 GLU A O 1
ATOM 1604 N N . PRO A 1 202 ? -8.818 23.850 -5.533 1.00 59.06 202 PRO A N 1
ATOM 1605 C CA . PRO A 1 202 ? -8.639 24.671 -6.718 1.00 59.06 202 PRO A CA 1
ATOM 1606 C C . PRO A 1 202 ? -7.249 25.312 -6.678 1.00 59.06 202 PRO A C 1
ATOM 1608 O O . PRO A 1 202 ? -6.884 25.922 -5.677 1.00 59.06 202 PRO A O 1
ATOM 1611 N N . LYS A 1 203 ? -6.477 25.198 -7.766 1.00 57.25 203 LYS A N 1
ATOM 1612 C CA . LYS A 1 203 ? -5.162 25.862 -7.879 1.00 57.25 203 LYS A CA 1
ATOM 1613 C C . LYS A 1 203 ? -5.259 27.394 -7.829 1.00 57.25 203 LYS A C 1
ATOM 1615 O O . LYS A 1 203 ? -4.269 28.047 -7.539 1.00 57.25 203 LYS A O 1
ATOM 1620 N N . GLU A 1 204 ? -6.445 27.933 -8.086 1.00 59.97 204 GLU A N 1
ATOM 1621 C CA . GLU A 1 204 ? -6.814 29.344 -7.998 1.00 59.97 204 GLU A CA 1
ATOM 1622 C C . GLU A 1 204 ? -8.210 29.412 -7.353 1.00 59.97 204 GLU A C 1
ATOM 1624 O O . GLU A 1 204 ? -9.064 28.588 -7.712 1.00 59.97 204 GLU A O 1
ATOM 1629 N N . PRO A 1 205 ? -8.495 30.348 -6.427 1.00 53.00 205 PRO A N 1
ATOM 1630 C CA . PRO A 1 205 ? -9.858 30.556 -5.951 1.00 53.00 205 PRO A CA 1
ATOM 1631 C C . PRO A 1 205 ? -10.754 30.840 -7.161 1.00 53.00 205 PRO A C 1
ATOM 1633 O O . PRO A 1 205 ? -10.410 31.648 -8.016 1.00 53.00 205 PRO A O 1
ATOM 1636 N N . ALA A 1 206 ? -11.870 30.117 -7.263 1.00 55.53 206 ALA A N 1
ATOM 1637 C CA . ALA A 1 206 ? -12.765 30.092 -8.416 1.00 55.53 206 ALA A CA 1
ATOM 1638 C C . ALA A 1 206 ? -13.108 31.495 -8.966 1.00 55.53 206 ALA A C 1
ATOM 1640 O O . ALA A 1 206 ? -14.065 32.131 -8.533 1.00 55.53 206 ALA A O 1
ATOM 1641 N N . GLY A 1 207 ? -12.351 31.952 -9.965 1.00 54.88 207 GLY A N 1
ATOM 1642 C CA . GLY A 1 207 ? -12.564 33.226 -10.658 1.00 54.88 207 GLY A CA 1
ATOM 1643 C C . GLY A 1 207 ? -13.496 33.134 -11.868 1.00 54.88 207 GLY A C 1
ATOM 1644 O O . GLY A 1 207 ? -13.608 34.099 -12.613 1.00 54.88 207 GLY A O 1
ATOM 1645 N N . LEU A 1 208 ? -14.157 31.994 -12.102 1.00 56.19 208 LEU A N 1
ATOM 1646 C CA . LEU A 1 208 ? -14.974 31.807 -13.309 1.00 56.19 208 LEU A CA 1
ATOM 1647 C C . LEU A 1 208 ? -16.427 32.295 -13.162 1.00 56.19 208 LEU A C 1
ATOM 1649 O O . LEU A 1 208 ? -17.097 32.505 -14.165 1.00 56.19 208 LEU A O 1
ATOM 1653 N N . LEU A 1 209 ? -16.908 32.509 -11.931 1.00 54.88 209 LEU A N 1
ATOM 1654 C CA . LEU A 1 209 ? -18.252 33.047 -11.645 1.00 54.88 209 LEU A CA 1
ATOM 1655 C C . LEU A 1 209 ? -18.238 34.485 -11.101 1.00 54.88 209 LEU A C 1
ATOM 1657 O O . LEU A 1 209 ? -19.281 35.006 -10.738 1.00 54.88 209 LEU A O 1
ATOM 1661 N N . GLN A 1 210 ? -17.077 35.144 -11.064 1.00 54.78 210 GLN A N 1
ATOM 1662 C CA . GLN A 1 210 ? -16.973 36.586 -10.789 1.00 54.78 210 GLN A CA 1
ATOM 1663 C C . GLN A 1 210 ? -16.959 37.429 -12.080 1.00 54.78 210 GLN A C 1
ATOM 1665 O O . GLN A 1 210 ? -16.661 38.619 -12.037 1.00 54.78 210 GLN A O 1
ATOM 1670 N N . GLN A 1 211 ? -17.257 36.811 -13.231 1.00 50.78 211 GLN A N 1
ATOM 1671 C CA . GLN A 1 211 ? -17.286 37.449 -14.555 1.00 50.78 211 GLN A CA 1
ATOM 1672 C C . GLN A 1 211 ? -18.669 37.394 -15.234 1.00 50.78 211 GLN A C 1
ATOM 1674 O O . GLN A 1 211 ? -18.771 37.711 -16.418 1.00 50.78 211 GLN A O 1
ATOM 1679 N N . PHE A 1 212 ? -19.719 37.021 -14.493 1.00 45.72 212 PHE A N 1
ATOM 1680 C CA . PHE A 1 212 ? -21.120 37.154 -14.906 1.00 45.72 212 PHE A CA 1
ATOM 1681 C C . PHE A 1 212 ? -21.875 38.027 -13.909 1.00 45.72 212 PHE A C 1
ATOM 1683 O O . PHE A 1 212 ? -21.661 37.828 -12.691 1.00 45.72 212 PHE A O 1
#

Foldseek 3Di:
DAFDDKDKFFPPDAQPPVDPAQAAAEEEQEEAFQDAPVLQVQAVVLVLLLVVLQCVVVVVPQGAYEYEYEYQAPVRYYPRVVCVCVVNNQDDPVLVVDPDLRIKMKTKDKDKDWDDPPDPDPDDPTRIHIYMYIYIYRNHHPDPVVSVCCCVVHVCNRHVHNYYHYDYRNAHHDSCRVVVQVVVCVVPVPDPDDDDDGDDDPPDDPPPVVVD

Secondary structure (DSSP, 8-state):
----EEEEEESSS------S-S--SEEEEEEESS--HHHHHHHHHHHHHHHHHHHHH-TT----EEEEEEEE-GGGS-HHHHHHHHHTTSS-GGGS----TTEEEEEEEEEEE--------------PEEEEEEEEEESS---HHHHHHHIIIIIIHHH--SEEEEEETT----TTHHHHHHHHHHH-TT-S---PPPP---SS---SSS--

Radius of gyration: 18.75 Å; chains: 1; bounding box: 44×57×51 Å

Sequence (212 aa):
MKFDRYSWIDSTSQCNISLPVRTAAMMFCITLYSEEYTSLNATLLSIKDSLKAYFTKNKALLQPIKLCIICDGLQHLSTSVKEHIYHQQWIDARVETAASENGIHVFQTRGIFSEDKTSTTPRQDNAAINIYTEIIIKPKNKGKLDSHWWFFNKLCKSHNPKYGFQVDTGTLLKPAALSEMIGTFRENPHAAAVASNVLIEPKEPAGLLQQF